Protein 4ZI1 (pdb70)

Solvent-accessible surface area: 11686 Å² total; per-residue (Å²): 152,57,60,32,94,95,5,1,91,41,2,66,154,3,47,50,88,123,16,136,18,64,100,50,131,64,117,27,78,47,53,32,1,8,94,10,27,15,115,5,14,39,97,29,0,61,52,9,3,50,7,0,56,117,4,44,26,0,69,112,7,46,74,104,16,9,4,88,10,0,3,24,0,2,24,15,10,24,14,0,8,6,1,60,52,0,15,105,78,81,39,72,0,18,22,1,66,89,1,46,2,74,78,80,35,0,137,48,2,107,40,12,40,112,10,4,52,49,6,22,43,2,2,38,93,1,56,135,41,148,9,104,66,68,6,10,4,0,0,8,0,14,9,0,2,108,59,105,81,17,72,150,90,37,62,117,18,41,95,24,2,42,64,0,0,65,73,10,5,46,111,65,64,71,62,93,111,94,40,68,98,42,42,43,56,0,60,128,11,27,72,78,0,111,92,1,3,65,71,8,45,100,20,16,78,56,5,61,97,118,132,35,2,61,8,141,120,8,6,51,45,0,9,75,9,144,46,67,208,94,71,0,77,92,49,9,72,129

CATH classification: 1.10.565.10

Structure (mmCIF, N/CA/C/O backbone):
data_4ZI1
#
_entry.id   4ZI1
#
_cell.length_a   85.258
_cell.length_b   85.258
_cell.length_c   112.140
_cell.angle_alpha   90.00
_cell.angle_beta   90.00
_cell.angle_gamma   90.00
#
_symmetry.space_group_name_H-M   'I 41'
#
loop_
_entity.id
_entity.type
_entity.pdbx_description
1 polymer 'Estrogen receptor beta'
2 polymer 'Nuclear receptor coactivator 5'
3 non-polymer 2-(4-hydroxyphenyl)-7-methyl-3-phenyl-1H-inden-5-ol
4 water water
#
loop_
_atom_site.group_PDB
_atom_site.id
_atom_site.type_symbol
_atom_site.label_atom_id
_atom_site.label_alt_id
_atom_site.label_comp_id
_atom_site.label_asym_id
_atom_site.label_entity_id
_atom_site.label_seq_id
_atom_site.pdbx_PDB_ins_code
_atom_site.Cartn_x
_atom_site.Cartn_y
_atom_site.Cartn_z
_atom_site.occupancy
_atom_site.B_iso_or_equiv
_atom_site.auth_seq_id
_atom_site.auth_comp_id
_atom_site.auth_asym_id
_atom_site.auth_atom_id
_atom_site.pdbx_PDB_model_num
ATOM 1 N N . ALA A 1 2 ? 22.172 32.448 15.889 1.00 63.55 262 ALA A N 1
ATOM 2 C CA . ALA A 1 2 ? 22.533 32.788 17.261 1.00 63.02 262 ALA A CA 1
ATOM 3 C C . ALA A 1 2 ? 23.346 31.695 17.886 1.00 62.21 262 ALA A C 1
ATOM 4 O O . ALA A 1 2 ? 22.879 30.963 18.730 1.00 63.02 262 ALA A O 1
ATOM 6 N N . LEU A 1 3 ? 24.575 31.575 17.452 1.00 60.34 263 LEU A N 1
ATOM 7 C CA . LEU A 1 3 ? 25.432 30.558 17.988 1.00 58.18 263 LEU A CA 1
ATOM 8 C C . LEU A 1 3 ? 26.744 31.148 18.426 1.00 55.62 263 LEU A C 1
ATOM 9 O O . LEU A 1 3 ? 27.264 32.056 17.819 1.00 56.18 263 LEU A O 1
ATOM 14 N N . SER A 1 4 ? 27.278 30.617 19.498 1.00 51.39 264 SER A N 1
ATOM 15 C CA . SER A 1 4 ? 28.541 31.072 19.986 1.00 48.43 264 SER A CA 1
ATOM 16 C C . SER A 1 4 ? 29.680 30.832 19.005 1.00 45.46 264 SER A C 1
ATOM 17 O O . SER A 1 4 ? 29.603 29.989 18.148 1.00 42.71 264 SER A O 1
ATOM 20 N N . PRO A 1 5 ? 30.771 31.554 19.166 1.00 44.32 265 PRO A N 1
ATOM 21 C CA . PRO A 1 5 ? 31.920 31.335 18.306 1.00 42.88 265 PRO A CA 1
ATOM 22 C C . PRO A 1 5 ? 32.485 29.942 18.467 1.00 40.87 265 PRO A C 1
ATOM 23 O O . PRO A 1 5 ? 32.865 29.400 17.492 1.00 39.11 265 PRO A O 1
ATOM 27 N N . GLU A 1 6 ? 32.526 29.389 19.668 1.00 40.98 266 GLU A N 1
ATOM 28 C CA . GLU A 1 6 ? 33.077 28.049 19.837 1.00 41.24 266 GLU A CA 1
ATOM 29 C C . GLU A 1 6 ? 32.286 27.062 19.038 1.00 39.74 266 GLU A C 1
ATOM 30 O O . GLU A 1 6 ? 32.814 26.190 18.433 1.00 40.57 266 GLU A O 1
ATOM 36 N N . GLN A 1 7 ? 30.992 27.239 19.040 1.00 38.30 267 GLN A N 1
ATOM 37 C CA . GLN A 1 7 ? 30.122 26.383 18.299 1.00 38.08 267 GLN A CA 1
ATOM 38 C C . GLN A 1 7 ? 30.270 26.539 16.780 1.00 36.79 267 GLN A C 1
ATOM 39 O O . GLN A 1 7 ? 30.275 25.585 16.070 1.00 36.35 267 GLN A O 1
ATOM 45 N N . LEU A 1 8 ? 30.422 27.753 16.307 1.00 36.60 268 LEU A N 1
ATOM 46 C CA . LEU A 1 8 ? 30.619 27.981 14.895 1.00 34.76 268 LEU A CA 1
ATOM 47 C C . LEU A 1 8 ? 31.909 27.360 14.383 1.00 33.81 268 LEU A C 1
ATOM 48 O O . LEU A 1 8 ? 31.945 26.892 13.311 1.00 34.03 268 LEU A O 1
ATOM 53 N N . VAL A 1 9 ? 32.960 27.372 15.176 1.00 34.47 269 VAL A N 1
ATOM 54 C CA . VAL A 1 9 ? 34.241 26.801 14.782 1.00 34.34 269 VAL A CA 1
ATOM 55 C C . VAL A 1 9 ? 34.097 25.307 14.523 1.00 33.49 269 VAL A C 1
ATOM 56 O O . VAL A 1 9 ? 34.569 24.804 13.565 1.00 33.60 269 VAL A O 1
ATOM 60 N N . LEU A 1 10 ? 33.426 24.631 15.422 1.00 33.22 270 LEU A N 1
ATOM 61 C CA . LEU A 1 10 ? 33.175 23.208 15.304 1.00 33.28 270 LEU A CA 1
ATOM 62 C C . LEU A 1 10 ? 32.344 22.899 14.072 1.00 32.88 270 LEU A C 1
ATOM 63 O O . LEU A 1 10 ? 32.602 21.959 13.397 1.00 33.84 270 LEU A O 1
ATOM 68 N N . THR A 1 11 ? 31.356 23.731 13.805 1.00 32.59 271 THR A N 1
ATOM 69 C CA . THR A 1 11 ? 30.518 23.607 12.639 1.00 33.22 271 THR A CA 1
ATOM 70 C C . THR A 1 11 ? 31.366 23.740 11.379 1.00 33.38 271 THR A C 1
ATOM 71 O O . THR A 1 11 ? 31.193 23.026 10.458 1.00 33.99 271 THR A O 1
ATOM 75 N N . LEU A 1 12 ? 32.306 24.666 11.384 1.00 32.68 272 LEU A N 1
ATOM 76 C CA . LEU A 1 12 ? 33.182 24.866 10.266 1.00 33.52 272 LEU A CA 1
ATOM 77 C C . LEU A 1 12 ? 34.066 23.649 10.086 1.00 34.64 272 LEU A C 1
ATOM 78 O O . LEU A 1 12 ? 34.278 23.192 9.010 1.00 34.43 272 LEU A O 1
ATOM 83 N N . LEU A 1 13 ? 34.553 23.122 11.184 1.00 35.56 273 LEU A N 1
ATOM 84 C CA . LEU A 1 13 ? 35.388 21.953 11.146 1.00 36.57 273 LEU A CA 1
ATOM 85 C C . LEU A 1 13 ? 34.624 20.809 10.486 1.00 35.83 273 LEU A C 1
ATOM 86 O O . LEU A 1 13 ? 35.113 20.167 9.615 1.00 34.77 273 LEU A O 1
ATOM 91 N N . GLU A 1 14 ? 33.400 20.604 10.904 1.00 36.41 274 GLU A N 1
ATOM 92 C CA . GLU A 1 14 ? 32.579 19.56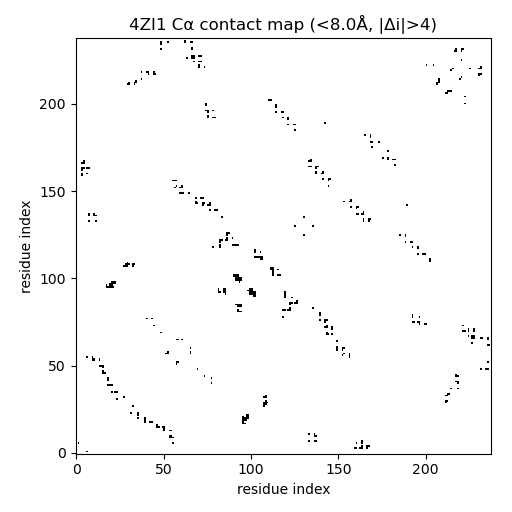4 10.326 1.00 37.11 274 GLU A CA 1
ATOM 93 C C . GLU A 1 14 ? 32.253 19.801 8.854 1.00 37.65 274 GLU A C 1
ATOM 94 O O . GLU A 1 14 ? 32.033 18.888 8.145 1.00 38.46 274 GLU A O 1
ATOM 100 N N . ALA A 1 15 ? 32.235 21.048 8.424 1.00 38.49 275 ALA A N 1
ATOM 101 C CA . ALA A 1 15 ? 31.953 21.401 7.043 1.00 38.83 275 ALA A CA 1
ATOM 102 C C . ALA A 1 15 ? 33.125 21.238 6.064 1.00 39.87 275 ALA A C 1
ATOM 103 O O . ALA A 1 15 ? 32.949 21.316 4.880 1.00 39.75 275 ALA A O 1
ATOM 105 N N . GLU A 1 16 ? 34.314 21.033 6.585 1.00 39.89 276 GLU A N 1
ATOM 106 C CA . GLU A 1 16 ? 35.488 20.873 5.775 1.00 41.95 276 GLU A CA 1
ATOM 107 C C . GLU A 1 16 ? 35.290 19.824 4.709 1.00 42.69 276 GLU A C 1
ATOM 108 O O . GLU A 1 16 ? 34.862 18.743 4.981 1.00 43.00 276 GLU A O 1
ATOM 114 N N . PRO A 1 17 ? 35.602 20.161 3.487 1.00 42.81 277 PRO A N 1
ATOM 115 C CA . PRO A 1 17 ? 35.467 19.228 2.393 1.00 44.24 277 PRO A CA 1
ATOM 116 C C . PRO A 1 17 ? 36.447 18.084 2.507 1.00 44.64 277 PRO A C 1
ATOM 117 O O . PRO A 1 17 ? 37.493 18.244 3.060 1.00 44.50 277 PRO A O 1
ATOM 121 N N . PRO A 1 18 ? 36.109 16.936 1.972 1.00 46.54 278 PRO A N 1
ATOM 122 C CA . PRO A 1 18 ? 37.033 15.820 2.016 1.00 47.49 278 PRO A CA 1
ATOM 123 C C . PRO A 1 18 ? 38.125 16.042 1.011 1.00 49.34 278 PRO A C 1
ATOM 124 O O . PRO A 1 18 ? 38.007 16.820 0.113 1.00 48.34 278 PRO A O 1
ATOM 128 N N . HIS A 1 19 ? 39.201 15.328 1.187 1.00 50.66 279 HIS A N 1
ATOM 129 C CA . HIS A 1 19 ? 40.314 15.413 0.300 1.00 53.32 279 HIS A CA 1
ATOM 130 C C . HIS A 1 19 ? 40.062 14.914 -1.102 1.00 53.15 279 HIS A C 1
ATOM 131 O O . HIS A 1 19 ? 39.529 13.854 -1.284 1.00 52.88 279 HIS A O 1
ATOM 138 N N . VAL A 1 20 ? 40.474 15.672 -2.101 1.00 52.93 280 VAL A N 1
ATOM 139 C CA . VAL A 1 20 ? 40.324 15.233 -3.470 1.00 53.34 280 VAL A CA 1
ATOM 140 C C . VAL A 1 20 ? 41.602 14.507 -3.866 1.00 54.34 280 VAL A C 1
ATOM 141 O O . VAL A 1 20 ? 42.671 15.054 -3.780 1.00 54.67 280 VAL A O 1
ATOM 145 N N . LEU A 1 21 ? 41.477 13.263 -4.288 1.00 54.87 281 LEU A N 1
ATOM 146 C CA . LEU A 1 21 ? 42.631 12.473 -4.685 1.00 56.62 281 LEU A CA 1
ATOM 147 C C . LEU A 1 21 ? 42.835 12.369 -6.190 1.00 56.85 281 LEU A C 1
ATOM 148 O O . LEU A 1 21 ? 42.046 11.800 -6.895 1.00 57.17 281 LEU A O 1
ATOM 153 N N . ILE A 1 22 ? 43.920 12.934 -6.660 1.00 57.18 282 ILE A N 1
ATOM 154 C CA . ILE A 1 22 ? 44.249 12.885 -8.052 1.00 58.29 282 ILE A CA 1
ATOM 155 C C . ILE A 1 22 ? 45.726 12.564 -8.059 1.00 58.00 282 ILE A C 1
ATOM 156 O O . ILE A 1 22 ? 46.400 12.803 -7.087 1.00 57.69 282 ILE A O 1
ATOM 161 N N . SER A 1 23 ? 46.228 12.021 -9.144 1.00 58.26 283 SER A N 1
ATOM 162 C CA . SER A 1 23 ? 47.632 11.700 -9.203 1.00 58.87 283 SER A CA 1
ATOM 163 C C . SER A 1 23 ? 48.307 12.229 -10.446 1.00 59.26 283 SER A C 1
ATOM 164 O O . SER A 1 23 ? 47.665 12.552 -11.415 1.00 59.02 283 SER A O 1
ATOM 167 N N . ARG A 1 24 ? 49.623 12.309 -10.401 1.00 60.37 284 ARG A N 1
ATOM 168 C CA . ARG A 1 24 ? 50.370 12.767 -11.539 1.00 61.94 284 ARG A CA 1
ATOM 169 C C . ARG A 1 24 ? 50.091 11.810 -12.674 1.00 63.17 284 ARG A C 1
ATOM 170 O O . ARG A 1 24 ? 49.863 10.636 -12.433 1.00 63.45 284 ARG A O 1
ATOM 178 N N . PRO A 1 25 ? 50.125 12.272 -13.911 1.00 64.37 285 PRO A N 1
ATOM 179 C CA . PRO A 1 25 ? 49.905 11.339 -14.996 1.00 65.38 285 PRO A CA 1
ATOM 180 C C . PRO A 1 25 ? 51.156 10.485 -15.163 1.00 66.77 285 PRO A C 1
ATOM 181 O O . PRO A 1 25 ? 52.244 10.877 -14.774 1.00 66.69 285 PRO A O 1
ATOM 185 N N . SER A 1 26 ? 50.973 9.296 -15.713 1.00 68.54 286 SER A N 1
ATOM 186 C CA . SER A 1 26 ? 52.064 8.360 -15.914 1.00 69.92 286 SER A CA 1
ATOM 187 C C . SER A 1 26 ? 53.177 9.053 -16.653 1.00 70.51 286 SER A C 1
ATOM 188 O O . SER A 1 26 ? 54.310 9.119 -16.189 1.00 71.43 286 SER A O 1
ATOM 191 N N . ALA A 1 27 ? 52.836 9.584 -17.815 1.00 70.46 287 ALA A N 1
ATOM 192 C CA . ALA A 1 27 ? 53.806 10.280 -18.604 1.00 69.96 287 ALA A CA 1
ATOM 193 C C . ALA A 1 27 ? 54.192 11.572 -17.914 1.00 69.38 287 ALA A C 1
ATOM 194 O O . ALA A 1 27 ? 53.419 12.127 -17.143 1.00 69.31 287 ALA A O 1
ATOM 196 N N . PRO A 1 28 ? 55.398 12.034 -18.167 1.00 68.74 288 PRO A N 1
ATOM 197 C CA . PRO A 1 28 ? 55.859 13.279 -17.561 1.00 67.75 288 PRO A CA 1
ATOM 198 C C . PRO A 1 28 ? 54.910 14.403 -17.958 1.00 66.34 288 PRO A C 1
ATOM 199 O O . PRO A 1 28 ? 54.128 14.216 -18.882 1.00 67.62 288 PRO A O 1
ATOM 203 N N . PHE A 1 29 ? 54.980 15.532 -17.264 1.00 63.89 289 PHE A N 1
ATOM 204 C CA . PHE A 1 29 ? 54.099 16.660 -17.520 1.00 61.37 289 PHE A CA 1
ATOM 205 C C . PHE A 1 29 ? 54.500 17.517 -18.687 1.00 60.03 289 PHE A C 1
ATOM 206 O O . PHE A 1 29 ? 55.663 17.718 -18.959 1.00 60.63 289 PHE A O 1
ATOM 214 N N . THR A 1 30 ? 53.496 18.052 -19.348 1.00 57.69 290 THR A N 1
ATOM 215 C CA . THR A 1 30 ? 53.673 19.002 -20.412 1.00 55.09 290 THR A CA 1
ATOM 216 C C . THR A 1 30 ? 52.749 20.126 -19.996 1.00 53.64 290 THR A C 1
ATOM 217 O O . THR A 1 30 ? 51.999 19.979 -19.082 1.00 52.21 290 THR A O 1
ATOM 221 N N . GLU A 1 31 ? 52.816 21.243 -20.690 1.00 52.18 291 GLU A N 1
ATOM 222 C CA . GLU A 1 31 ? 51.956 22.367 -20.422 1.00 50.82 291 GLU A CA 1
ATOM 223 C C . GLU A 1 31 ? 50.533 21.893 -20.390 1.00 49.48 291 GLU A C 1
ATOM 224 O O . GLU A 1 31 ? 49.823 22.156 -19.471 1.00 48.56 291 GLU A O 1
ATOM 230 N N . ALA A 1 32 ? 50.143 21.182 -21.426 1.00 48.16 292 ALA A N 1
ATOM 231 C CA . ALA A 1 32 ? 48.796 20.679 -21.562 1.00 47.24 292 ALA A CA 1
ATOM 232 C C . ALA A 1 32 ? 48.321 19.669 -20.562 1.00 46.63 292 ALA A C 1
ATOM 233 O O . ALA A 1 32 ? 47.169 19.669 -20.236 1.00 46.82 292 ALA A O 1
ATOM 235 N N . SER A 1 33 ? 49.184 18.790 -20.103 1.00 45.47 293 SER A N 1
ATOM 236 C CA . SER A 1 33 ? 48.755 17.781 -19.172 1.00 44.45 293 SER A CA 1
ATOM 237 C C . SER A 1 33 ? 48.746 18.263 -17.734 1.00 44.60 293 SER A C 1
ATOM 238 O O . SER A 1 33 ? 48.011 17.767 -16.931 1.00 43.75 293 SER A O 1
ATOM 241 N N . MET A 1 34 ? 49.586 19.229 -17.431 1.00 44.13 294 MET A N 1
ATOM 242 C CA . MET A 1 34 ? 49.619 19.772 -16.103 1.00 44.58 294 MET A CA 1
ATOM 243 C C . MET A 1 34 ? 48.359 20.588 -15.922 1.00 44.14 294 MET A C 1
ATOM 244 O O . MET A 1 34 ? 47.714 20.490 -14.933 1.00 44.26 294 MET A O 1
ATOM 249 N N . MET A 1 35 ? 48.039 21.394 -16.913 1.00 43.88 295 MET A N 1
ATOM 250 C CA . MET A 1 35 ? 46.866 22.204 -16.875 1.00 43.23 295 MET A CA 1
ATOM 251 C C . MET A 1 35 ? 45.670 21.312 -16.803 1.00 43.76 295 MET A C 1
ATOM 252 O O . MET A 1 35 ? 44.759 21.605 -16.109 1.00 42.98 295 MET A O 1
ATOM 257 N N . MET A 1 36 ? 45.686 20.212 -17.519 1.00 44.54 296 MET A N 1
ATOM 258 C CA . MET A 1 36 ? 44.565 19.307 -17.487 1.00 45.21 296 MET A CA 1
ATOM 259 C C . MET A 1 36 ? 44.330 18.773 -16.100 1.00 45.44 296 MET A C 1
ATOM 260 O O . MET A 1 36 ? 43.218 18.748 -15.645 1.00 44.85 296 MET A O 1
ATOM 265 N N . SER A 1 37 ? 45.394 18.345 -15.448 1.00 44.66 297 SER A N 1
ATOM 266 C CA . SER A 1 37 ? 45.320 17.820 -14.110 1.00 45.51 297 SER A CA 1
ATOM 267 C C . SER A 1 37 ? 44.731 18.849 -13.163 1.00 44.60 297 SER A C 1
ATOM 268 O O . SER A 1 37 ? 43.923 18.532 -12.353 1.00 45.22 297 SER A O 1
ATOM 271 N N . LEU A 1 38 ? 45.173 20.080 -13.294 1.00 43.54 298 LEU A N 1
ATOM 272 C CA . LEU A 1 38 ? 44.691 21.167 -12.473 1.00 42.94 298 LEU A CA 1
ATOM 273 C C . LEU A 1 38 ? 43.200 21.379 -12.678 1.00 43.06 298 LEU A C 1
ATOM 274 O O . LEU A 1 38 ? 42.506 21.556 -11.733 1.00 42.08 298 LEU A O 1
ATOM 279 N N . THR A 1 39 ? 42.717 21.355 -13.907 1.00 42.92 299 THR A N 1
ATOM 280 C CA . THR A 1 39 ? 41.307 21.565 -14.143 1.00 43.74 299 THR A CA 1
ATOM 281 C C . THR A 1 39 ? 40.453 20.428 -13.662 1.00 43.75 299 THR A C 1
ATOM 282 O O . THR A 1 39 ? 39.343 20.620 -13.279 1.00 43.15 299 THR A O 1
ATOM 286 N N . LYS A 1 40 ? 40.999 19.242 -13.668 1.00 43.85 300 LYS A N 1
ATOM 287 C CA . LYS A 1 40 ? 40.265 18.098 -13.218 1.00 44.61 300 LYS A CA 1
ATOM 288 C C . LYS A 1 40 ? 40.184 18.120 -11.712 1.00 43.18 300 LYS A C 1
ATOM 289 O O . LYS A 1 40 ? 39.186 17.812 -11.145 1.00 42.82 300 LYS A O 1
ATOM 295 N N . LEU A 1 41 ? 41.273 18.488 -11.077 1.00 42.69 301 LEU A N 1
ATOM 296 C CA . LEU A 1 41 ? 41.322 18.602 -9.647 1.00 41.00 301 LEU A CA 1
ATOM 297 C C . LEU A 1 41 ? 40.343 19.689 -9.233 1.00 40.61 301 LEU A C 1
ATOM 298 O O . LEU A 1 41 ? 39.573 19.491 -8.369 1.00 40.79 301 LEU A O 1
ATOM 303 N N . ALA A 1 42 ? 40.402 20.835 -9.872 1.00 39.85 302 ALA A N 1
ATOM 304 C CA . ALA A 1 42 ? 39.551 21.958 -9.539 1.00 40.91 302 ALA A CA 1
ATOM 305 C C . ALA A 1 42 ? 38.069 21.719 -9.690 1.00 41.26 302 ALA A C 1
ATOM 306 O O . ALA A 1 42 ? 37.318 22.109 -8.847 1.00 41.47 302 ALA A O 1
ATOM 308 N N . ASP A 1 43 ? 37.665 21.070 -10.759 1.00 41.17 303 ASP A N 1
ATOM 309 C CA . ASP A 1 43 ? 36.269 20.797 -10.943 1.00 42.18 303 ASP A CA 1
ATOM 310 C C . ASP A 1 43 ? 35.735 19.976 -9.791 1.00 40.97 303 ASP A C 1
ATOM 311 O O . ASP A 1 43 ? 34.682 20.249 -9.324 1.00 42.13 303 ASP A O 1
ATOM 316 N N . LYS A 1 44 ? 36.479 19.001 -9.316 1.00 39.64 304 LYS A N 1
ATOM 317 C CA . LYS A 1 44 ? 36.038 18.226 -8.178 1.00 39.78 304 LYS A CA 1
ATOM 318 C C . LYS A 1 44 ? 35.992 19.082 -6.904 1.00 37.66 304 LYS A C 1
ATOM 319 O O . LYS A 1 44 ? 35.085 18.988 -6.134 1.00 36.64 304 LYS A O 1
ATOM 325 N N . GLU A 1 45 ? 37.001 19.908 -6.708 1.00 36.59 305 GLU A N 1
ATOM 326 C CA . GLU A 1 45 ? 37.073 20.777 -5.564 1.00 35.04 305 GLU A CA 1
ATOM 327 C C . GLU A 1 45 ? 35.956 21.822 -5.572 1.00 35.20 305 GLU A C 1
ATOM 328 O O . GLU A 1 45 ? 35.467 22.173 -4.558 1.00 35.53 305 GLU A O 1
ATOM 334 N N . LEU A 1 46 ? 35.578 22.306 -6.738 1.00 34.53 306 LEU A N 1
ATOM 335 C CA . LEU A 1 46 ? 34.525 23.271 -6.841 1.00 34.09 306 LEU A CA 1
ATOM 336 C C . LEU A 1 46 ? 33.208 22.655 -6.377 1.00 34.06 306 LEU A C 1
ATOM 337 O O . LEU A 1 46 ? 32.449 23.295 -5.733 1.00 34.90 306 LEU A O 1
ATOM 342 N N . VAL A 1 47 ? 32.967 21.400 -6.700 1.00 34.57 307 VAL A N 1
ATOM 343 C CA . VAL A 1 47 ? 31.760 20.723 -6.282 1.00 35.20 307 VAL A CA 1
ATOM 344 C C . VAL A 1 47 ? 31.730 20.662 -4.762 1.00 34.92 307 VAL A C 1
ATOM 345 O O . VAL A 1 47 ? 30.753 20.922 -4.158 1.00 35.30 307 VAL A O 1
ATOM 349 N N . HIS A 1 48 ? 32.850 20.325 -4.167 1.00 36.96 308 HIS A N 1
ATOM 350 C CA . HIS A 1 48 ? 32.982 20.250 -2.740 1.00 36.15 308 HIS A CA 1
ATOM 351 C C . HIS A 1 48 ? 32.834 21.608 -2.093 1.00 35.68 308 HIS A C 1
ATOM 352 O O . HIS A 1 48 ? 32.337 21.694 -1.026 1.00 34.88 308 HIS A O 1
ATOM 359 N N . MET A 1 49 ? 33.293 22.651 -2.764 1.00 34.60 309 MET A N 1
ATOM 360 C CA . MET A 1 49 ? 33.236 24.006 -2.243 1.00 34.16 309 MET A CA 1
ATOM 361 C C . MET A 1 49 ? 31.812 24.467 -2.071 1.00 33.50 309 MET A C 1
ATOM 362 O O . MET A 1 49 ? 31.480 25.074 -1.111 1.00 32.95 309 MET A O 1
ATOM 367 N N . ILE A 1 50 ? 30.981 24.137 -3.025 1.00 33.50 310 ILE A N 1
ATOM 368 C CA . ILE A 1 50 ? 29.593 24.475 -2.972 1.00 34.43 310 ILE A CA 1
ATOM 369 C C . ILE A 1 50 ? 28.916 23.793 -1.794 1.00 34.63 310 ILE A C 1
ATOM 370 O O . ILE A 1 50 ? 28.162 24.398 -1.112 1.00 33.79 310 ILE A O 1
ATOM 375 N N . SER A 1 51 ? 29.224 22.534 -1.560 1.00 35.98 311 SER A N 1
ATOM 376 C CA . SER A 1 51 ? 28.675 21.812 -0.426 1.00 36.46 311 SER A CA 1
ATOM 377 C C . SER A 1 51 ? 29.119 22.414 0.909 1.00 36.21 311 SER A C 1
ATOM 378 O O . SER A 1 51 ? 28.362 22.506 1.810 1.00 37.63 311 SER A O 1
ATOM 381 N N . TRP A 1 52 ? 30.375 22.803 0.993 1.00 35.47 312 TRP A N 1
ATOM 382 C CA . TRP A 1 52 ? 30.961 23.414 2.161 1.00 33.97 312 TRP A CA 1
ATOM 383 C C . TRP A 1 52 ? 30.234 24.695 2.472 1.00 33.45 312 TRP A C 1
ATOM 384 O O . TRP A 1 52 ? 29.768 24.891 3.539 1.00 33.86 312 TRP A O 1
ATOM 395 N N . ALA A 1 53 ? 30.159 25.551 1.490 1.00 32.51 313 ALA A N 1
ATOM 396 C CA . ALA A 1 53 ? 29.498 26.814 1.615 1.00 33.08 313 ALA A CA 1
ATOM 397 C C . ALA A 1 53 ? 28.093 26.681 2.202 1.00 34.17 313 ALA A C 1
ATOM 398 O O . ALA A 1 53 ? 27.744 27.393 3.073 1.00 34.79 313 ALA A O 1
ATOM 400 N N . LYS A 1 54 ? 27.326 25.738 1.705 1.00 33.61 314 LYS A N 1
ATOM 401 C CA . LYS A 1 54 ? 25.992 25.491 2.171 1.00 34.57 314 LYS A CA 1
ATOM 402 C C . LYS A 1 54 ? 25.913 25.001 3.613 1.00 35.06 314 LYS A C 1
ATOM 403 O O . LYS A 1 54 ? 24.891 25.031 4.181 1.00 36.84 314 LYS A O 1
ATOM 409 N N . LYS A 1 55 ? 27.012 24.554 4.180 1.00 35.88 315 LYS A N 1
ATOM 410 C CA . LYS A 1 55 ? 27.067 24.098 5.555 1.00 36.35 315 LYS A CA 1
ATOM 411 C C . LYS A 1 55 ? 27.441 25.224 6.507 1.00 37.96 315 LYS A C 1
ATOM 412 O O . LYS A 1 55 ? 27.470 25.040 7.681 1.00 39.25 315 LYS A O 1
ATOM 418 N N . ILE A 1 56 ? 27.733 26.384 5.968 1.00 37.15 316 ILE A N 1
ATOM 419 C CA . ILE A 1 56 ? 28.058 27.518 6.782 1.00 38.38 316 ILE A CA 1
ATOM 420 C C . ILE A 1 56 ? 26.753 28.095 7.292 1.00 38.36 316 ILE A C 1
ATOM 421 O O . ILE A 1 56 ? 25.950 28.543 6.534 1.00 38.23 316 ILE A O 1
ATOM 426 N N . PRO A 1 57 ? 26.528 28.045 8.595 1.00 38.85 317 PRO A N 1
ATOM 427 C CA . PRO A 1 57 ? 25.276 28.526 9.175 1.00 38.73 317 PRO A CA 1
ATOM 428 C C . PRO A 1 57 ? 24.829 29.870 8.650 1.00 38.14 317 PRO A C 1
ATOM 429 O O . PRO A 1 57 ? 25.538 30.819 8.726 1.00 36.65 317 PRO A O 1
ATOM 433 N N . GLY A 1 58 ? 23.641 29.903 8.087 1.00 38.11 318 GLY A N 1
ATOM 434 C CA . GLY A 1 58 ? 23.089 31.100 7.512 1.00 37.58 318 GLY A CA 1
ATOM 435 C C . GLY A 1 58 ? 23.282 31.351 6.027 1.00 37.86 318 GLY A C 1
ATOM 436 O O . GLY A 1 58 ? 22.567 32.134 5.464 1.00 36.73 318 GLY A O 1
ATOM 437 N N . PHE A 1 59 ? 24.246 30.697 5.407 1.00 36.61 319 PHE A N 1
ATOM 438 C CA . PHE A 1 59 ? 24.531 30.889 4.007 1.00 36.34 319 PHE A CA 1
ATOM 439 C C . PHE A 1 59 ? 23.356 30.602 3.113 1.00 38.03 319 PHE A C 1
ATOM 440 O O . PHE A 1 59 ? 23.073 31.361 2.232 1.00 38.17 319 PHE A O 1
ATOM 448 N N . VAL A 1 60 ? 22.686 29.500 3.347 1.00 38.56 320 VAL A N 1
ATOM 449 C CA . VAL A 1 60 ? 21.574 29.145 2.516 1.00 37.92 320 VAL A CA 1
ATOM 450 C C . VAL A 1 60 ? 20.379 30.072 2.683 1.00 38.53 320 VAL A C 1
ATOM 451 O O . VAL A 1 60 ? 19.506 30.032 1.890 1.00 37.94 320 VAL A O 1
ATOM 455 N N . GLU A 1 61 ? 20.378 30.911 3.698 1.00 37.27 321 GLU A N 1
ATOM 456 C CA . GLU A 1 61 ? 19.301 31.857 3.915 1.00 38.58 321 GLU A CA 1
ATOM 457 C C . GLU A 1 61 ? 19.491 33.145 3.139 1.00 37.65 321 GLU A C 1
ATOM 458 O O . GLU A 1 61 ? 18.623 33.960 3.095 1.00 36.69 321 GLU A O 1
ATOM 464 N N . LEU A 1 62 ? 20.644 33.319 2.529 1.00 36.35 322 LEU A N 1
ATOM 465 C CA . LEU A 1 62 ? 20.896 34.486 1.722 1.00 35.65 322 LEU A CA 1
ATOM 466 C C . LEU A 1 62 ? 20.142 34.285 0.441 1.00 34.88 322 LEU A C 1
ATOM 467 O O . LEU A 1 62 ? 19.697 33.222 0.166 1.00 32.55 322 LEU A O 1
ATOM 472 N N . SER A 1 63 ? 20.018 35.332 -0.335 1.00 34.98 323 SER A N 1
ATOM 473 C CA . SER A 1 63 ? 19.352 35.217 -1.593 1.00 35.31 323 SER A CA 1
ATOM 474 C C . SER A 1 63 ? 20.178 34.296 -2.470 1.00 34.86 323 SER A C 1
ATOM 475 O O . SER A 1 63 ? 21.358 34.243 -2.343 1.00 34.03 323 SER A O 1
ATOM 478 N N . LEU A 1 64 ? 19.526 33.559 -3.347 1.00 33.52 324 LEU A N 1
ATOM 479 C CA . LEU A 1 64 ? 20.232 32.670 -4.235 1.00 33.04 324 LEU A CA 1
ATOM 480 C C . LEU A 1 64 ? 21.196 33.463 -5.098 1.00 32.50 324 LEU A C 1
ATOM 481 O O . LEU A 1 64 ? 22.243 33.014 -5.400 1.00 31.81 324 LEU A O 1
ATOM 486 N N . PHE A 1 65 ? 20.799 34.663 -5.451 1.00 32.05 325 PHE A N 1
ATOM 487 C CA . PHE A 1 65 ? 21.600 35.562 -6.231 1.00 34.32 325 PHE A CA 1
ATOM 488 C C . PHE A 1 65 ? 22.917 35.895 -5.484 1.00 33.58 325 PHE A C 1
ATOM 489 O O . PHE A 1 65 ? 23.953 35.903 -6.073 1.00 33.78 325 PHE A O 1
ATOM 497 N N . ASP A 1 66 ? 22.837 36.139 -4.189 1.00 32.51 326 ASP A N 1
ATOM 498 C CA . ASP A 1 66 ? 24.000 36.442 -3.374 1.00 34.79 326 ASP A CA 1
ATOM 499 C C . ASP A 1 66 ? 24.886 35.211 -3.229 1.00 33.83 326 ASP A C 1
ATOM 500 O O . ASP A 1 66 ? 26.049 35.316 -3.354 1.00 34.70 326 ASP A O 1
ATOM 505 N N . GLN A 1 67 ? 24.292 34.060 -2.991 1.00 33.61 327 GLN A N 1
ATOM 506 C CA . GLN A 1 67 ? 25.019 32.815 -2.878 1.00 33.78 327 GLN A CA 1
ATOM 507 C C . GLN A 1 67 ? 25.889 32.531 -4.120 1.00 34.23 327 GLN A C 1
ATOM 508 O O . GLN A 1 67 ? 27.018 32.151 -4.003 1.00 33.42 327 GLN A O 1
ATOM 514 N N . VAL A 1 68 ? 25.323 32.735 -5.297 1.00 33.71 328 VAL A N 1
ATOM 515 C CA . VAL A 1 68 ? 26.001 32.557 -6.560 1.00 32.74 328 VAL A CA 1
ATOM 516 C C . VAL A 1 68 ? 27.128 33.567 -6.748 1.00 32.84 328 VAL A C 1
ATOM 517 O O . VAL A 1 68 ? 28.195 33.202 -7.109 1.00 32.42 328 VAL A O 1
ATOM 521 N N . ARG A 1 69 ? 26.855 34.827 -6.494 1.00 32.67 329 ARG A N 1
ATOM 522 C CA . ARG A 1 69 ? 27.829 35.879 -6.655 1.00 33.49 329 ARG A CA 1
ATOM 523 C C . ARG A 1 69 ? 29.011 35.715 -5.726 1.00 33.60 329 ARG A C 1
ATOM 524 O O . ARG A 1 69 ? 30.108 35.946 -6.107 1.00 34.04 329 ARG A O 1
ATOM 532 N N . LEU A 1 70 ? 28.756 35.319 -4.503 1.00 33.39 330 LEU A N 1
ATOM 533 C CA . LEU A 1 70 ? 29.823 35.140 -3.552 1.00 34.23 330 LEU A CA 1
ATOM 534 C C . LEU A 1 70 ? 30.771 34.040 -3.994 1.00 34.14 330 LEU A C 1
ATOM 535 O O . LEU A 1 70 ? 31.933 34.245 -3.986 1.00 34.98 330 LEU A O 1
ATOM 540 N N . LEU A 1 71 ? 30.242 32.900 -4.389 1.00 33.43 331 LEU A N 1
ATOM 541 C CA . LEU A 1 71 ? 31.059 31.780 -4.837 1.00 32.65 331 LEU A CA 1
ATOM 542 C C . LEU A 1 71 ? 31.777 32.068 -6.152 1.00 33.68 331 LEU A C 1
ATOM 543 O O . LEU A 1 71 ? 32.895 31.697 -6.327 1.00 33.07 331 LEU A O 1
ATOM 548 N N . GLU A 1 72 ? 31.125 32.777 -7.048 1.00 32.73 332 GLU A N 1
ATOM 549 C CA . GLU A 1 72 ? 31.719 33.128 -8.306 1.00 33.97 332 GLU A CA 1
ATOM 550 C C . GLU A 1 72 ? 32.866 34.111 -8.125 1.00 34.25 332 GLU A C 1
ATOM 551 O O . GLU A 1 72 ? 33.788 34.071 -8.871 1.00 34.20 332 GLU A O 1
ATOM 557 N N . SER A 1 73 ? 32.798 34.964 -7.128 1.00 34.59 333 SER A N 1
ATOM 558 C CA . SER A 1 73 ? 33.878 35.890 -6.951 1.00 36.42 333 SER A CA 1
ATOM 559 C C . SER A 1 73 ? 35.070 35.419 -6.150 1.00 35.82 333 SER A C 1
ATOM 560 O O . SER A 1 73 ? 36.125 35.883 -6.363 1.00 36.65 333 SER A O 1
ATOM 563 N N . CYS A 1 74 ? 34.876 34.496 -5.242 1.00 34.43 334 CYS A N 1
ATOM 564 C CA . CYS A 1 74 ? 35.938 34.028 -4.389 1.00 34.58 334 CYS A CA 1
ATOM 565 C C . CYS A 1 74 ? 36.516 32.657 -4.644 1.00 33.79 334 CYS A C 1
ATOM 566 O O . CYS A 1 74 ? 37.441 32.303 -3.995 1.00 33.34 334 CYS A O 1
ATOM 569 N N . TRP A 1 75 ? 35.941 31.885 -5.535 1.00 32.59 335 TRP A N 1
ATOM 570 C CA . TRP A 1 75 ? 36.376 30.520 -5.726 1.00 33.57 335 TRP A CA 1
ATOM 571 C C . TRP A 1 75 ? 37.860 30.250 -5.880 1.00 32.99 335 TRP A C 1
ATOM 572 O O . TRP A 1 75 ? 38.361 29.412 -5.238 1.00 33.69 335 TRP A O 1
ATOM 583 N N . MET A 1 76 ? 38.541 30.977 -6.735 1.00 33.81 336 MET A N 1
ATOM 584 C CA . MET A 1 76 ? 39.956 30.777 -6.927 1.00 32.12 336 MET A CA 1
ATOM 585 C C . MET A 1 76 ? 40.717 31.101 -5.664 1.00 33.44 336 MET A C 1
ATOM 586 O O . MET A 1 76 ? 41.603 30.401 -5.308 1.00 31.15 336 MET A O 1
ATOM 591 N N . GLU A 1 77 ? 40.314 32.161 -4.989 1.00 33.85 337 GLU A N 1
ATOM 592 C CA . GLU A 1 77 ? 40.928 32.549 -3.742 1.00 35.26 337 GLU A CA 1
ATOM 593 C C . GLU A 1 77 ? 40.779 31.462 -2.665 1.00 34.29 337 GLU A C 1
ATOM 594 O O . GLU A 1 77 ? 41.685 31.219 -1.926 1.00 32.27 337 GLU A O 1
ATOM 600 N N . VAL A 1 78 ? 39.629 30.818 -2.613 1.00 33.05 338 VAL A N 1
ATOM 601 C CA . VAL A 1 78 ? 39.386 29.760 -1.664 1.00 34.13 338 VAL A CA 1
ATOM 602 C C . VAL A 1 78 ? 40.212 28.513 -2.028 1.00 34.28 338 VAL A C 1
ATOM 603 O O . VAL A 1 78 ? 40.766 27.894 -1.189 1.00 34.54 338 VAL A O 1
ATOM 607 N N . LEU A 1 79 ? 40.284 28.199 -3.302 1.00 33.97 339 LEU A N 1
ATOM 608 C CA . LEU A 1 79 ? 41.068 27.086 -3.765 1.00 34.09 339 LEU A CA 1
ATOM 609 C C . LEU A 1 79 ? 42.523 27.306 -3.339 1.00 34.56 339 LEU A C 1
ATOM 610 O O . LEU A 1 79 ? 43.143 26.435 -2.823 1.00 34.22 339 LEU A O 1
ATOM 615 N N . MET A 1 80 ? 43.026 28.504 -3.551 1.00 33.82 340 MET A N 1
ATOM 616 C CA . MET A 1 80 ? 44.382 28.866 -3.198 1.00 35.35 340 MET A CA 1
ATOM 617 C C . MET A 1 80 ? 44.638 28.854 -1.708 1.00 35.33 340 MET A C 1
ATOM 618 O O . MET A 1 80 ? 45.664 28.437 -1.285 1.00 35.43 340 MET A O 1
ATOM 623 N N . MET A 1 81 ? 43.684 29.308 -0.919 1.00 35.89 341 MET A N 1
ATOM 624 C CA . MET A 1 81 ? 43.829 29.293 0.516 1.00 35.68 341 MET A CA 1
ATOM 625 C C . MET A 1 81 ? 43.992 27.846 0.987 1.00 35.99 341 MET A C 1
ATOM 626 O O . MET A 1 81 ? 44.778 27.571 1.830 1.00 36.28 341 MET A O 1
ATOM 631 N N . GLY A 1 82 ? 43.237 26.943 0.393 1.00 35.44 342 GLY A N 1
ATOM 632 C CA . GLY A 1 82 ? 43.306 25.535 0.676 1.00 34.71 342 GLY A CA 1
ATOM 633 C C . GLY A 1 82 ? 44.656 24.934 0.311 1.00 34.67 342 GLY A C 1
ATOM 634 O O . GLY A 1 82 ? 45.210 24.204 1.062 1.00 33.94 342 GLY A O 1
ATOM 635 N N . LEU A 1 83 ? 45.141 25.281 -0.860 1.00 33.90 343 LEU A N 1
ATOM 636 C CA . LEU A 1 83 ? 46.417 24.853 -1.356 1.00 35.44 343 LEU A CA 1
ATOM 637 C C . LEU A 1 83 ? 47.524 25.346 -0.426 1.00 35.65 343 LEU A C 1
ATOM 638 O O . LEU A 1 83 ? 48.441 24.654 -0.151 1.00 34.91 343 LEU A O 1
ATOM 643 N N . MET A 1 84 ? 47.388 26.553 0.077 1.00 35.29 344 MET A N 1
ATOM 644 C CA . MET A 1 84 ? 48.354 27.096 0.993 1.00 37.53 344 MET A CA 1
ATOM 645 C C . MET A 1 84 ? 48.380 26.301 2.296 1.00 37.37 344 MET A C 1
ATOM 646 O O . MET A 1 84 ? 49.418 25.992 2.778 1.00 37.91 344 MET A O 1
ATOM 651 N N . TRP A 1 85 ? 47.224 25.989 2.849 1.00 36.80 345 TRP A N 1
ATOM 652 C CA . TRP A 1 85 ? 47.138 25.222 4.063 1.00 36.84 345 TRP A CA 1
ATOM 653 C C . TRP A 1 85 ? 47.801 23.838 3.896 1.00 36.90 345 TRP A C 1
ATOM 654 O O . TRP A 1 85 ? 48.591 23.434 4.691 1.00 36.01 345 TRP A O 1
ATOM 665 N N . ARG A 1 86 ? 47.448 23.156 2.823 1.00 36.54 346 ARG A N 1
ATOM 666 C CA . ARG A 1 86 ? 47.978 21.861 2.495 1.00 36.30 346 ARG A CA 1
ATOM 667 C C . ARG A 1 86 ? 49.495 21.851 2.300 1.00 36.22 346 ARG A C 1
ATOM 668 O O . ARG A 1 86 ? 50.127 20.879 2.563 1.00 35.73 346 ARG A O 1
ATOM 676 N N . SER A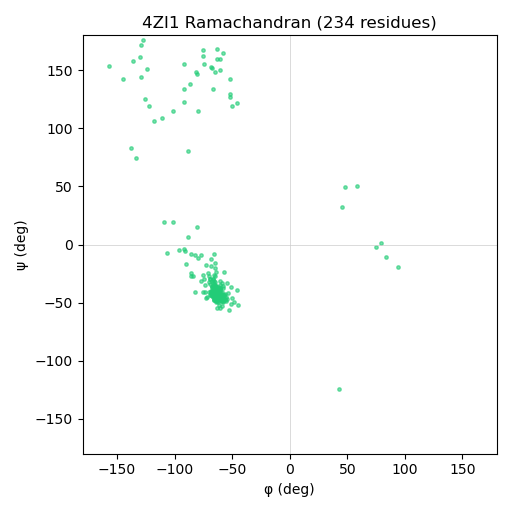 1 87 ? 50.037 22.952 1.820 1.00 36.35 347 SER A N 1
ATOM 677 C CA . SER A 1 87 ? 51.433 23.079 1.538 1.00 36.53 347 SER A CA 1
ATOM 678 C C . SER A 1 87 ? 52.254 23.712 2.626 1.00 36.96 347 SER A C 1
ATOM 679 O O . SER A 1 87 ? 53.436 23.799 2.505 1.00 37.03 347 SER A O 1
ATOM 682 N N . ILE A 1 88 ? 51.604 24.159 3.671 1.00 38.25 348 ILE A N 1
ATOM 683 C CA . ILE A 1 88 ? 52.234 24.870 4.757 1.00 39.82 348 ILE A CA 1
ATOM 684 C C . ILE A 1 88 ? 53.476 24.259 5.424 1.00 41.22 348 ILE A C 1
ATOM 685 O O . ILE A 1 88 ? 54.363 24.965 5.794 1.00 42.05 348 ILE A O 1
ATOM 690 N N . ASP A 1 89 ? 53.521 22.958 5.568 1.00 42.18 349 ASP A N 1
ATOM 691 C CA . ASP A 1 89 ? 54.668 22.331 6.174 1.00 44.14 349 ASP A CA 1
ATOM 692 C C . ASP A 1 89 ? 55.601 21.705 5.154 1.00 44.97 349 ASP A C 1
ATOM 693 O O . ASP A 1 89 ? 56.392 20.875 5.485 1.00 45.26 349 ASP A O 1
ATOM 698 N N . HIS A 1 90 ? 55.499 22.111 3.911 1.00 45.18 350 HIS A N 1
ATOM 699 C CA . HIS A 1 90 ? 56.317 21.551 2.877 1.00 45.29 350 HIS A CA 1
ATOM 700 C C . HIS A 1 90 ? 56.911 22.599 2.010 1.00 45.56 350 HIS A C 1
ATOM 701 O O . HIS A 1 90 ? 56.501 22.819 0.912 1.00 46.25 350 HIS A O 1
ATOM 708 N N . PRO A 1 91 ? 57.901 23.273 2.532 1.00 45.25 351 PRO A N 1
ATOM 709 C CA . PRO A 1 91 ? 58.548 24.347 1.813 1.00 45.81 351 PRO A CA 1
ATOM 710 C C . PRO A 1 91 ? 58.990 23.937 0.437 1.00 45.49 351 PRO A C 1
ATOM 711 O O . PRO A 1 91 ? 59.391 22.839 0.240 1.00 44.80 351 PRO A O 1
ATOM 715 N N . GLY A 1 92 ? 58.875 24.837 -0.513 1.00 45.56 352 GLY A N 1
ATOM 716 C CA . GLY A 1 92 ? 59.252 24.564 -1.872 1.00 44.37 352 GLY A CA 1
ATOM 717 C C . GLY A 1 92 ? 58.313 23.689 -2.640 1.00 44.04 352 GLY A C 1
ATOM 718 O O . GLY A 1 92 ? 58.546 23.440 -3.779 1.00 43.88 352 GLY A O 1
ATOM 719 N N . LYS A 1 93 ? 57.259 23.220 -2.007 1.00 43.71 353 LYS A N 1
ATOM 720 C CA . LYS A 1 93 ? 56.302 22.361 -2.670 1.00 43.42 353 LYS A CA 1
ATOM 721 C C . LYS A 1 93 ? 54.865 22.885 -2.628 1.00 42.11 353 LYS A C 1
ATOM 722 O O . LYS A 1 93 ? 54.477 23.574 -1.727 1.00 40.26 353 LYS A O 1
ATOM 728 N N . LEU A 1 94 ? 54.103 22.521 -3.639 1.00 41.49 354 LEU A N 1
ATOM 729 C CA . LEU A 1 94 ? 52.713 22.880 -3.746 1.00 41.85 354 LEU A CA 1
ATOM 730 C C . LEU A 1 94 ? 51.899 21.603 -3.746 1.00 41.58 354 LEU A C 1
ATOM 731 O O . LEU A 1 94 ? 51.887 20.876 -4.698 1.00 41.26 354 LEU A O 1
ATOM 736 N N . ILE A 1 95 ? 51.229 21.348 -2.639 1.00 41.29 355 ILE A N 1
ATOM 737 C CA . ILE A 1 95 ? 50.429 20.162 -2.468 1.00 40.86 355 ILE A CA 1
ATOM 738 C C . ILE A 1 95 ? 49.011 20.350 -2.950 1.00 41.30 355 ILE A C 1
ATOM 739 O O . ILE A 1 95 ? 48.112 20.605 -2.200 1.00 40.72 355 ILE A O 1
ATOM 744 N N . PHE A 1 96 ? 48.853 20.241 -4.245 1.00 41.78 356 PHE A N 1
ATOM 745 C CA . PHE A 1 96 ? 47.574 20.393 -4.857 1.00 42.92 356 PHE A CA 1
ATOM 746 C C . PHE A 1 96 ? 46.677 19.266 -4.387 1.00 44.74 356 PHE A C 1
ATOM 747 O O . PHE A 1 96 ? 45.522 19.442 -4.201 1.00 44.62 356 PHE A O 1
ATOM 755 N N . ALA A 1 97 ? 47.260 18.105 -4.189 1.00 46.93 357 ALA A N 1
ATOM 756 C CA . ALA A 1 97 ? 46.547 16.961 -3.719 1.00 49.02 357 ALA A CA 1
ATOM 757 C C . ALA A 1 97 ? 47.556 16.054 -3.086 1.00 50.42 357 ALA A C 1
ATOM 758 O O . ALA A 1 97 ? 48.709 16.101 -3.402 1.00 50.72 357 ALA A O 1
ATOM 760 N N . PRO A 1 98 ? 47.126 15.241 -2.153 1.00 51.66 358 PRO A N 1
ATOM 761 C CA . PRO A 1 98 ? 48.034 14.342 -1.464 1.00 52.24 358 PRO A CA 1
ATOM 762 C C . PRO A 1 98 ? 48.972 13.603 -2.390 1.00 52.99 358 PRO A C 1
ATOM 763 O O . PRO A 1 98 ? 50.110 13.425 -2.050 1.00 54.18 358 PRO A O 1
ATOM 767 N N . ASP A 1 99 ? 48.489 13.176 -3.537 1.00 53.85 359 ASP A N 1
ATOM 768 C CA . ASP A 1 99 ? 49.297 12.445 -4.482 1.00 54.13 359 ASP A CA 1
ATOM 769 C C . ASP A 1 99 ? 49.627 13.246 -5.715 1.00 53.89 359 ASP A C 1
ATOM 770 O O . ASP A 1 99 ? 49.972 12.694 -6.733 1.00 54.43 359 ASP A O 1
ATOM 775 N N . LEU A 1 100 ? 49.511 14.555 -5.614 1.00 52.33 360 LEU A N 1
ATOM 776 C CA . LEU A 1 100 ? 49.827 15.450 -6.692 1.00 50.98 360 LEU A CA 1
ATOM 777 C C . LEU A 1 100 ? 50.567 16.592 -6.050 1.00 49.98 360 LEU A C 1
ATOM 778 O O . LEU A 1 100 ? 50.004 17.610 -5.745 1.00 49.58 360 LEU A O 1
ATOM 783 N N . VAL A 1 101 ? 51.848 16.404 -5.853 1.00 47.80 361 VAL A N 1
ATOM 784 C CA . VAL A 1 101 ? 52.677 17.381 -5.223 1.00 47.12 361 VAL A CA 1
ATOM 785 C C . VAL A 1 101 ? 53.654 17.988 -6.193 1.00 47.40 361 VAL A C 1
ATOM 786 O O . VAL A 1 101 ? 54.594 17.346 -6.603 1.00 46.33 361 VAL A O 1
ATOM 790 N N . LEU A 1 102 ? 53.439 19.230 -6.553 1.00 45.89 362 LEU A N 1
ATOM 791 C CA . LEU A 1 102 ? 54.322 19.871 -7.487 1.00 45.61 362 LEU A CA 1
ATOM 792 C C . LEU A 1 102 ? 55.463 20.619 -6.850 1.00 45.69 362 LEU A C 1
ATOM 793 O O . LEU A 1 102 ? 55.285 21.365 -5.921 1.00 45.58 362 LEU A O 1
ATOM 798 N N . ASP A 1 103 ? 56.646 20.404 -7.384 1.00 44.63 363 ASP A N 1
ATOM 799 C CA . ASP A 1 103 ? 57.818 21.094 -6.932 1.00 45.43 363 ASP A CA 1
ATOM 800 C C . ASP A 1 103 ? 57.794 22.434 -7.607 1.00 44.58 363 ASP A C 1
ATOM 801 O O . ASP A 1 103 ? 57.320 22.542 -8.693 1.00 43.56 363 ASP A O 1
ATOM 806 N N . ARG A 1 104 ? 58.316 23.445 -6.950 1.00 44.09 364 ARG A N 1
ATOM 807 C CA . ARG A 1 104 ? 58.370 24.772 -7.499 1.00 44.66 364 ARG A CA 1
ATOM 808 C C . ARG A 1 104 ? 58.826 24.821 -8.945 1.00 45.28 364 ARG A C 1
ATOM 809 O O . ARG A 1 104 ? 58.175 25.412 -9.781 1.00 45.00 364 ARG A O 1
ATOM 817 N N . ASP A 1 105 ? 59.960 24.198 -9.228 1.00 45.26 365 ASP A N 1
ATOM 818 C CA . ASP A 1 105 ? 60.524 24.192 -10.561 1.00 46.22 365 ASP A CA 1
ATOM 819 C C . ASP A 1 105 ? 59.601 23.630 -11.620 1.00 46.10 365 ASP A C 1
ATOM 820 O O . ASP A 1 105 ? 59.732 23.960 -12.766 1.00 46.62 365 ASP A O 1
ATOM 825 N N . GLU A 1 106 ? 58.658 22.797 -11.229 1.00 45.65 366 GLU A N 1
ATOM 826 C CA . GLU A 1 106 ? 57.743 22.229 -12.181 1.00 45.70 366 GLU A CA 1
ATOM 827 C C . GLU A 1 106 ? 56.850 23.270 -12.806 1.00 46.35 366 GLU A C 1
ATOM 828 O O . GLU A 1 106 ? 56.136 22.986 -13.732 1.00 45.73 366 GLU A O 1
ATOM 834 N N . GLY A 1 107 ? 56.898 24.490 -12.304 1.00 46.31 367 GLY A N 1
ATOM 835 C CA . GLY A 1 107 ? 56.100 25.553 -12.868 1.00 46.55 367 GLY A CA 1
ATOM 836 C C . GLY A 1 107 ? 56.579 25.933 -14.254 1.00 47.36 367 GLY A C 1
ATOM 837 O O . GLY A 1 107 ? 55.887 26.535 -15.028 1.00 45.96 367 GLY A O 1
ATOM 838 N N . LYS A 1 108 ? 57.807 25.546 -14.542 1.00 47.66 368 LYS A N 1
ATOM 839 C CA . LYS A 1 108 ? 58.434 25.828 -15.814 1.00 48.35 368 LYS A CA 1
ATOM 840 C C . LYS A 1 108 ? 57.720 25.130 -16.940 1.00 48.41 368 LYS A C 1
ATOM 841 O O . LYS A 1 108 ? 57.851 25.509 -18.069 1.00 48.45 368 LYS A O 1
ATOM 847 N N . CYS A 1 109 ? 56.963 24.103 -16.608 1.00 48.44 369 CYS A N 1
ATOM 848 C CA . CYS A 1 109 ? 56.213 23.351 -17.597 1.00 49.59 369 CYS A CA 1
ATOM 849 C C . CYS A 1 109 ? 55.121 24.171 -18.254 1.00 48.18 369 CYS A C 1
ATOM 850 O O . CYS A 1 109 ? 54.744 23.887 -19.352 1.00 47.87 369 CYS A O 1
ATOM 853 N N . VAL A 1 110 ? 54.610 25.181 -17.572 1.00 48.07 370 VAL A N 1
ATOM 854 C CA . VAL A 1 110 ? 53.591 26.014 -18.175 1.00 47.46 370 VAL A CA 1
ATOM 855 C C . VAL A 1 110 ? 53.927 27.494 -18.173 1.00 48.10 370 VAL A C 1
ATOM 856 O O . VAL A 1 110 ? 54.237 28.112 -17.186 1.00 47.70 370 VAL A O 1
ATOM 860 N N . GLU A 1 111 ? 53.880 28.013 -19.366 1.00 47.93 371 GLU A N 1
ATOM 861 C CA . GLU A 1 111 ? 54.191 29.359 -19.637 1.00 49.37 371 GLU A CA 1
ATOM 862 C C . GLU A 1 111 ? 53.458 30.286 -18.724 1.00 47.53 371 GLU A C 1
ATOM 863 O O . GLU A 1 111 ? 52.261 30.316 -18.723 1.00 46.51 371 GLU A O 1
ATOM 869 N N . GLY A 1 112 ? 54.220 31.039 -17.957 1.00 46.85 372 GLY A N 1
ATOM 870 C CA . GLY A 1 112 ? 53.696 32.027 -17.045 1.00 46.73 372 GLY A CA 1
ATOM 871 C C . GLY A 1 112 ? 53.130 31.610 -15.708 1.00 46.00 372 GLY A C 1
ATOM 872 O O . GLY A 1 112 ? 52.676 32.439 -14.977 1.00 46.18 372 GLY A O 1
ATOM 873 N N . ILE A 1 113 ? 53.154 30.333 -15.396 1.00 44.87 373 ILE A N 1
ATOM 874 C CA . ILE A 1 113 ? 52.629 29.873 -14.144 1.00 42.90 373 ILE A CA 1
ATOM 875 C C . ILE A 1 113 ? 53.657 29.961 -13.029 1.00 43.99 373 ILE A C 1
ATOM 876 O O . ILE A 1 113 ? 53.306 30.045 -11.889 1.00 43.69 373 ILE A O 1
ATOM 881 N N . LEU A 1 114 ? 54.929 29.938 -13.378 1.00 43.56 374 LEU A N 1
ATOM 882 C CA . LEU A 1 114 ? 55.982 29.989 -12.384 1.00 43.76 374 LEU A CA 1
ATOM 883 C C . LEU A 1 114 ? 55.958 31.170 -11.444 1.00 43.66 374 LEU A C 1
ATOM 884 O O . LEU A 1 114 ? 56.196 31.011 -10.284 1.00 44.42 374 LEU A O 1
ATOM 889 N N . GLU A 1 115 ? 55.696 32.351 -11.954 1.00 43.25 375 GLU A N 1
ATOM 890 C CA . GLU A 1 115 ? 55.676 33.516 -11.118 1.00 43.84 375 GLU A CA 1
ATOM 891 C C . GLU A 1 115 ? 54.497 33.467 -10.182 1.00 42.35 375 GLU A C 1
ATOM 892 O O . GLU A 1 115 ? 54.564 33.956 -9.112 1.00 41.29 375 GLU A O 1
ATOM 898 N N . ILE A 1 116 ? 53.431 32.832 -10.607 1.00 41.91 376 ILE A N 1
ATOM 899 C CA . ILE A 1 116 ? 52.278 32.702 -9.755 1.00 40.91 376 ILE A CA 1
ATOM 900 C C . ILE A 1 116 ? 52.572 31.672 -8.668 1.00 40.13 376 ILE A C 1
ATOM 901 O O . ILE A 1 116 ? 52.220 31.880 -7.548 1.00 38.71 376 ILE A O 1
ATOM 906 N N . PHE A 1 117 ? 53.230 30.583 -9.025 1.00 38.62 377 PHE A N 1
ATOM 907 C CA . PHE A 1 117 ? 53.620 29.568 -8.076 1.00 39.29 377 PHE A CA 1
ATOM 908 C C . PHE A 1 117 ? 54.474 30.235 -7.010 1.00 39.48 377 PHE A C 1
ATOM 909 O O . PHE A 1 117 ? 54.322 29.990 -5.857 1.00 39.75 377 PHE A O 1
ATOM 917 N N . ASP A 1 118 ? 55.379 31.097 -7.430 1.00 39.83 378 ASP A N 1
ATOM 918 C CA . ASP A 1 118 ? 56.258 31.793 -6.511 1.00 40.14 378 ASP A CA 1
ATOM 919 C C . ASP A 1 118 ? 55.461 32.672 -5.563 1.00 39.93 378 ASP A C 1
ATOM 920 O O . ASP A 1 118 ? 55.749 32.744 -4.418 1.00 39.37 378 ASP A O 1
ATOM 925 N N . MET A 1 119 ? 54.438 33.323 -6.069 1.00 39.78 379 MET A N 1
ATOM 926 C CA . MET A 1 119 ? 53.583 34.134 -5.248 1.00 41.54 379 MET A CA 1
ATOM 927 C C . MET A 1 119 ? 52.954 33.214 -4.223 1.00 40.06 379 MET A C 1
ATOM 928 O O . MET A 1 119 ? 52.932 33.510 -3.073 1.00 38.62 379 MET A O 1
ATOM 933 N N . LEU A 1 120 ? 52.449 32.089 -4.679 1.00 39.06 380 LEU A N 1
ATOM 934 C CA . LEU A 1 120 ? 51.812 31.133 -3.799 1.00 39.30 380 LEU A CA 1
ATOM 935 C C . LEU A 1 120 ? 52.720 30.643 -2.693 1.00 39.97 380 LEU A C 1
ATOM 936 O O . LEU A 1 120 ? 52.307 30.551 -1.576 1.00 39.05 380 LEU A O 1
ATOM 941 N N . LEU A 1 121 ? 53.956 30.329 -3.042 1.00 40.11 381 LEU A N 1
ATOM 942 C CA . LEU A 1 121 ? 54.927 29.836 -2.102 1.00 40.68 381 LEU A CA 1
ATOM 943 C C . LEU A 1 121 ? 55.342 30.902 -1.128 1.00 40.41 381 LEU A C 1
ATOM 944 O O . LEU A 1 121 ? 55.593 30.628 -0.003 1.00 40.41 381 LEU A O 1
ATOM 949 N N . ALA A 1 122 ? 55.392 32.131 -1.583 1.00 40.54 382 ALA A N 1
ATOM 950 C CA . ALA A 1 122 ? 55.739 33.232 -0.718 1.00 41.35 382 ALA A CA 1
ATOM 951 C C . ALA A 1 122 ? 54.694 33.454 0.362 1.00 40.93 382 ALA A C 1
ATOM 952 O O . ALA A 1 122 ? 55.026 33.588 1.501 1.00 41.30 382 ALA A O 1
ATOM 954 N N . THR A 1 123 ? 53.433 33.482 -0.014 1.00 39.69 383 THR A N 1
ATOM 955 C CA . THR A 1 123 ? 52.371 33.674 0.953 1.00 39.29 383 THR A CA 1
ATOM 956 C C . THR A 1 123 ? 52.288 32.470 1.894 1.00 39.15 383 THR A C 1
ATOM 957 O O . THR A 1 123 ? 52.093 32.622 3.052 1.00 39.24 383 THR A O 1
ATOM 961 N N . THR A 1 124 ? 52.472 31.280 1.361 1.00 38.48 384 THR A N 1
ATOM 962 C CA . THR A 1 124 ? 52.480 30.077 2.156 1.00 37.37 384 THR A CA 1
ATOM 963 C C . THR A 1 124 ? 53.579 30.200 3.222 1.00 37.64 384 THR A C 1
ATOM 964 O O . THR A 1 124 ? 53.360 29.922 4.354 1.00 37.02 384 THR A O 1
ATOM 968 N N . SER A 1 125 ? 54.754 30.646 2.823 1.00 38.26 385 SER A N 1
ATOM 969 C CA . SER A 1 125 ? 55.866 30.811 3.738 1.00 38.80 385 SER A CA 1
ATOM 970 C C . SER A 1 125 ? 55.511 31.727 4.874 1.00 38.11 385 SER A C 1
ATOM 971 O O . SER A 1 125 ? 55.801 31.453 5.983 1.00 37.90 385 SER A O 1
ATOM 974 N N . ARG A 1 126 ? 54.849 32.816 4.555 1.00 38.82 386 ARG A N 1
ATOM 975 C CA . ARG A 1 126 ? 54.389 33.765 5.529 1.00 39.39 386 ARG A CA 1
ATOM 976 C C . ARG A 1 126 ? 53.397 33.141 6.527 1.00 38.91 386 ARG A C 1
ATOM 977 O O . ARG A 1 126 ? 53.481 33.360 7.687 1.00 39.47 386 ARG A O 1
ATOM 985 N N . PHE A 1 127 ? 52.472 32.345 6.057 1.00 37.22 387 PHE A N 1
ATOM 986 C CA . PHE A 1 127 ? 51.532 31.696 6.939 1.00 36.89 387 PHE A CA 1
ATOM 987 C C . PHE A 1 127 ? 52.287 30.743 7.868 1.00 36.65 387 PHE A C 1
ATOM 988 O O . PHE A 1 127 ? 51.981 30.644 9.002 1.00 35.63 387 PHE A O 1
ATOM 996 N N . ARG A 1 128 ? 53.293 30.068 7.344 1.00 38.02 388 ARG A N 1
ATOM 997 C CA . ARG A 1 128 ? 54.116 29.134 8.105 1.00 38.81 388 ARG A CA 1
ATOM 998 C C . ARG A 1 128 ? 54.889 29.852 9.178 1.00 40.08 388 ARG A C 1
ATOM 999 O O . ARG A 1 128 ? 54.976 29.409 10.270 1.00 40.68 388 ARG A O 1
ATOM 1007 N N . GLU A 1 129 ? 55.446 30.995 8.846 1.00 40.13 389 GLU A N 1
ATOM 1008 C CA . GLU A 1 129 ? 56.185 31.743 9.818 1.00 41.62 389 GLU A CA 1
ATOM 1009 C C . GLU A 1 129 ? 55.277 32.254 10.912 1.00 41.11 389 GLU A C 1
ATOM 1010 O O . GLU A 1 129 ? 55.690 32.362 12.021 1.00 39.34 389 GLU A O 1
ATOM 1016 N N . LEU A 1 130 ? 54.019 32.518 10.603 1.00 40.22 390 LEU A N 1
ATOM 1017 C CA . LEU A 1 130 ? 53.057 32.957 11.604 1.00 40.50 390 LEU A CA 1
ATOM 1018 C C . LEU A 1 130 ? 52.463 31.777 12.389 1.00 39.92 390 LEU A C 1
ATOM 1019 O O . LEU A 1 130 ? 51.777 31.962 13.342 1.00 39.82 390 LEU A O 1
ATOM 1024 N N . LYS A 1 131 ? 52.747 30.568 11.955 1.00 38.70 391 LYS A N 1
ATOM 1025 C CA . LYS A 1 131 ? 52.229 29.358 12.568 1.00 39.23 391 LYS A CA 1
ATOM 1026 C C . LYS A 1 131 ? 50.704 29.294 12.591 1.00 37.31 391 LYS A C 1
ATOM 1027 O O . LYS A 1 131 ? 50.108 29.057 13.568 1.00 36.70 391 LYS A O 1
ATOM 1033 N N . LEU A 1 132 ? 50.122 29.522 11.443 1.00 37.25 392 LEU A N 1
ATOM 1034 C CA . LEU A 1 132 ? 48.712 29.475 11.257 1.00 36.12 392 LEU A CA 1
ATOM 1035 C C . LEU A 1 132 ? 48.164 28.169 11.790 1.00 36.17 392 LEU A C 1
ATOM 1036 O O . LEU A 1 132 ? 48.621 27.136 11.428 1.00 35.04 392 LEU A O 1
ATOM 1041 N N . GLN A 1 133 ? 47.175 28.251 12.647 1.00 35.66 393 GLN A N 1
ATOM 1042 C CA . GLN A 1 133 ? 46.552 27.090 13.210 1.00 36.11 393 GLN A CA 1
ATOM 1043 C C . GLN A 1 133 ? 45.363 26.666 12.365 1.00 36.17 393 GLN A C 1
ATOM 1044 O O . GLN A 1 133 ? 44.807 27.453 11.675 1.00 35.84 393 GLN A O 1
ATOM 1050 N N . HIS A 1 134 ? 45.002 25.403 12.437 1.00 35.14 394 HIS A N 1
ATOM 1051 C CA . HIS A 1 134 ? 43.896 24.856 11.685 1.00 35.86 394 HIS A CA 1
ATOM 1052 C C . HIS A 1 134 ? 42.574 25.585 11.873 1.00 35.62 394 HIS A C 1
ATOM 1053 O O . HIS A 1 134 ? 41.914 25.867 10.926 1.00 35.28 394 HIS A O 1
ATOM 1060 N N . LYS A 1 135 ? 42.210 25.876 13.101 1.00 34.93 395 LYS A N 1
ATOM 1061 C CA . LYS A 1 135 ? 40.983 26.565 13.387 1.00 36.01 395 LYS A CA 1
ATOM 1062 C C . LYS A 1 135 ? 40.975 27.996 12.858 1.00 35.30 395 LYS A C 1
ATOM 1063 O O . LYS A 1 135 ? 39.963 28.481 12.477 1.00 35.56 395 LYS A O 1
ATOM 1069 N N . GLU A 1 136 ? 42.134 28.622 12.823 1.00 35.46 396 GLU A N 1
ATOM 1070 C CA . GLU A 1 136 ? 42.308 29.948 12.289 1.00 33.60 396 GLU A CA 1
ATOM 1071 C C . GLU A 1 136 ? 42.067 29.893 10.787 1.00 34.51 396 GLU A C 1
ATOM 1072 O O . GLU A 1 136 ? 41.396 30.724 10.251 1.00 34.37 396 GLU A O 1
ATOM 1078 N N . TYR A 1 137 ? 42.625 28.877 10.144 1.00 34.17 397 TYR A N 1
ATOM 1079 C CA . TYR A 1 137 ? 42.461 28.633 8.734 1.00 35.05 397 TYR A CA 1
ATOM 1080 C C . TYR A 1 137 ? 40.986 28.479 8.365 1.00 34.28 397 TYR A C 1
ATOM 1081 O O . TYR A 1 137 ? 40.555 29.038 7.423 1.00 35.01 397 TYR A O 1
ATOM 1090 N N . LEU A 1 138 ? 40.249 27.722 9.149 1.00 33.25 398 LEU A N 1
ATOM 1091 C CA . LEU A 1 138 ? 38.846 27.500 8.919 1.00 33.74 398 LEU A CA 1
ATOM 1092 C C . LEU A 1 138 ? 38.078 28.825 8.878 1.00 32.86 398 LEU A C 1
ATOM 1093 O O . LEU A 1 138 ? 37.298 29.040 8.011 1.00 34.17 398 LEU A O 1
ATOM 1098 N N . CYS A 1 139 ? 38.349 29.683 9.833 1.00 32.57 399 CYS A N 1
ATOM 1099 C CA . CYS A 1 139 ? 37.710 30.976 9.938 1.00 32.88 399 CYS A CA 1
ATOM 1100 C C . CYS A 1 139 ? 38.085 31.906 8.798 1.00 32.93 399 CYS A C 1
ATOM 1101 O O . CYS A 1 139 ? 37.254 32.534 8.226 1.00 34.16 399 CYS A O 1
ATOM 1104 N N . VAL A 1 140 ? 39.359 31.953 8.479 1.00 33.19 400 VAL A N 1
ATOM 1105 C CA . VAL A 1 140 ? 39.843 32.786 7.404 1.00 34.21 400 VAL A CA 1
ATOM 1106 C C . VAL A 1 140 ? 39.250 32.364 6.062 1.00 33.61 400 VAL A C 1
ATOM 1107 O O . VAL A 1 140 ? 38.857 33.171 5.293 1.00 33.92 400 VAL A O 1
ATOM 1111 N N . LYS A 1 141 ? 39.214 31.077 5.820 1.00 33.94 401 LYS A N 1
ATOM 1112 C CA . LYS A 1 141 ? 38.668 30.571 4.599 1.00 33.63 401 LYS A CA 1
ATOM 1113 C C . LYS A 1 141 ? 37.208 31.017 4.443 1.00 32.84 401 LYS A C 1
ATOM 1114 O O . LYS A 1 141 ? 36.818 31.439 3.426 1.00 32.92 401 LYS A O 1
ATOM 1120 N N . ALA A 1 142 ? 36.434 30.915 5.498 1.00 33.25 402 ALA A N 1
ATOM 1121 C CA . ALA A 1 142 ? 35.063 31.343 5.479 1.00 34.22 402 ALA A CA 1
ATOM 1122 C C . ALA A 1 142 ? 34.974 32.849 5.308 1.00 33.67 402 ALA A C 1
ATOM 1123 O O . ALA A 1 142 ? 34.138 33.321 4.647 1.00 32.89 402 ALA A O 1
ATOM 1125 N N . MET A 1 143 ? 35.897 33.559 5.906 1.00 35.16 403 MET A N 1
ATOM 1126 C CA . MET A 1 143 ? 35.981 34.988 5.771 1.00 36.14 403 MET A CA 1
ATOM 1127 C C . MET A 1 143 ? 36.180 35.422 4.333 1.00 35.46 403 MET A C 1
ATOM 1128 O O . MET A 1 143 ? 35.573 36.343 3.914 1.00 33.92 403 MET A O 1
ATOM 1133 N N . ILE A 1 144 ? 37.021 34.719 3.599 1.00 34.47 404 ILE A N 1
ATOM 1134 C CA . ILE A 1 144 ? 37.270 34.987 2.204 1.00 36.08 404 ILE A CA 1
ATOM 1135 C C . ILE A 1 144 ? 35.956 34.908 1.399 1.00 36.32 404 ILE A C 1
ATOM 1136 O O . ILE A 1 144 ? 35.661 35.762 0.615 1.00 37.57 404 ILE A O 1
ATOM 1141 N N . LEU A 1 145 ? 35.171 33.874 1.621 1.00 35.81 405 LEU A N 1
ATOM 1142 C CA . LEU A 1 145 ? 33.910 33.745 0.934 1.00 34.95 405 LEU A CA 1
ATOM 1143 C C . LEU A 1 145 ? 32.971 34.879 1.295 1.00 34.61 405 LEU A C 1
ATOM 1144 O O . LEU A 1 145 ? 32.481 35.539 0.472 1.00 34.46 405 LEU A O 1
ATOM 1149 N N . LEU A 1 146 ? 32.743 35.061 2.567 1.00 34.88 406 LEU A N 1
ATOM 1150 C CA . LEU A 1 146 ? 31.815 36.045 3.062 1.00 34.92 406 LEU A CA 1
ATOM 1151 C C . LEU A 1 146 ? 32.117 37.513 2.873 1.00 36.27 406 LEU A C 1
ATOM 1152 O O . LEU A 1 146 ? 31.224 38.267 2.778 1.00 35.18 406 LEU A O 1
ATOM 1157 N N . ASN A 1 147 ? 33.382 37.881 2.834 1.00 37.71 407 ASN A N 1
ATOM 1158 C CA . ASN A 1 147 ? 33.803 39.248 2.630 1.00 40.05 407 ASN A CA 1
ATOM 1159 C C . ASN A 1 147 ? 33.926 39.535 1.155 1.00 42.10 407 ASN A C 1
ATOM 1160 O O . ASN A 1 147 ? 34.393 40.550 0.760 1.00 41.76 407 ASN A O 1
ATOM 1165 N N . SER A 1 148 ? 33.530 38.617 0.309 1.00 44.76 408 SER A N 1
ATOM 1166 C CA . SER A 1 148 ? 33.690 38.919 -1.077 1.00 47.91 408 SER A CA 1
ATOM 1167 C C . SER A 1 148 ? 32.468 39.598 -1.685 1.00 49.02 408 SER A C 1
ATOM 1168 O O . SER A 1 148 ? 32.078 39.279 -2.770 1.00 51.52 408 SER A O 1
ATOM 1171 N N . ALA A 1 160 ? 17.713 44.164 0.771 1.00 54.43 420 ALA A N 1
ATOM 1172 C CA . ALA A 1 160 ? 18.548 44.557 1.881 1.00 53.55 420 ALA A CA 1
ATOM 1173 C C . ALA A 1 160 ? 18.572 43.473 2.921 1.00 52.91 420 ALA A C 1
ATOM 1174 O O . ALA A 1 160 ? 19.415 43.462 3.772 1.00 52.48 420 ALA A O 1
ATOM 1176 N N . ASP A 1 161 ? 17.616 42.573 2.841 1.00 51.73 421 ASP A N 1
ATOM 1177 C CA . ASP A 1 161 ? 17.528 41.478 3.754 1.00 51.21 421 ASP A CA 1
ATOM 1178 C C . ASP A 1 161 ? 18.767 40.592 3.633 1.00 49.55 421 ASP A C 1
ATOM 1179 O O . ASP A 1 161 ? 19.357 40.208 4.601 1.00 48.50 421 ASP A O 1
ATOM 1184 N N . SER A 1 162 ? 19.133 40.270 2.414 1.00 48.05 422 SER A N 1
ATOM 1185 C CA . SER A 1 162 ? 20.274 39.432 2.171 1.00 47.17 422 SER A CA 1
ATOM 1186 C C . SER A 1 162 ? 21.592 40.120 2.554 1.00 47.12 422 SER A C 1
ATOM 1187 O O . SER A 1 162 ? 22.483 39.492 3.044 1.00 45.01 422 SER A O 1
ATOM 1190 N N . SER A 1 163 ? 21.667 41.420 2.338 1.00 46.72 423 SER A N 1
ATOM 1191 C CA . SER A 1 163 ? 22.826 42.202 2.679 1.00 47.67 423 SER A CA 1
ATOM 1192 C C . SER A 1 163 ? 23.017 42.212 4.167 1.00 46.62 423 SER A C 1
ATOM 1193 O O . SER A 1 163 ? 24.095 42.097 4.656 1.00 46.38 423 SER A O 1
ATOM 1196 N N . ARG A 1 164 ? 21.918 42.365 4.868 1.00 46.32 424 ARG A N 1
ATOM 1197 C CA . ARG A 1 164 ? 21.879 42.389 6.290 1.00 45.91 424 ARG A CA 1
ATOM 1198 C C . ARG A 1 164 ? 22.357 41.059 6.822 1.00 44.12 424 ARG A C 1
ATOM 1199 O O . ARG A 1 164 ? 23.187 41.017 7.679 1.00 43.24 424 ARG A O 1
ATOM 1207 N N . LYS A 1 165 ? 21.814 39.984 6.293 1.00 42.17 425 LYS A N 1
ATOM 1208 C CA . LYS A 1 165 ? 22.181 38.644 6.689 1.00 43.33 425 LYS A CA 1
ATOM 1209 C C . LYS A 1 165 ? 23.658 38.390 6.425 1.00 40.49 425 LYS A C 1
ATOM 1210 O O . LYS A 1 165 ? 24.305 37.811 7.224 1.00 40.35 425 LYS A O 1
ATOM 1216 N N . LEU A 1 166 ? 24.164 38.826 5.290 1.00 39.20 426 LEU A N 1
ATOM 1217 C CA 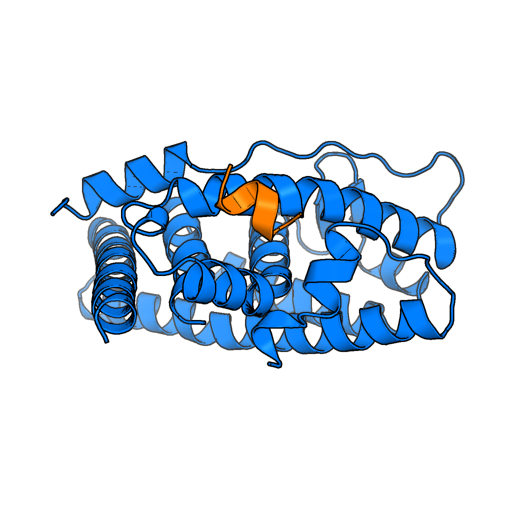. LEU A 1 166 ? 25.546 38.608 4.948 1.00 38.12 426 LEU A CA 1
ATOM 1218 C C . LEU A 1 166 ? 26.478 39.293 5.920 1.00 37.59 426 LEU A C 1
ATOM 1219 O O . LEU A 1 166 ? 27.426 38.706 6.367 1.00 36.74 426 LEU A O 1
ATOM 1224 N N . ALA A 1 167 ? 26.173 40.532 6.250 1.00 36.34 427 ALA A N 1
ATOM 1225 C CA . ALA A 1 167 ? 26.968 41.288 7.195 1.00 37.92 427 ALA A CA 1
ATOM 1226 C C . ALA A 1 167 ? 26.990 40.618 8.552 1.00 37.38 427 ALA A C 1
ATOM 1227 O O . ALA A 1 167 ? 27.975 40.605 9.214 1.00 38.39 427 ALA A O 1
ATOM 1229 N N . HIS A 1 168 ? 25.878 40.048 8.927 1.00 37.95 428 HIS A N 1
ATOM 1230 C CA . HIS A 1 168 ? 25.802 39.342 10.157 1.00 39.38 428 HIS A CA 1
ATOM 1231 C C . HIS A 1 168 ? 26.650 38.058 10.108 1.00 38.30 428 HIS A C 1
ATOM 1232 O O . HIS A 1 168 ? 27.287 37.741 11.052 1.00 37.78 428 HIS A O 1
ATOM 1239 N N . LEU A 1 169 ? 26.640 37.354 8.996 1.00 36.92 429 LEU A N 1
ATOM 1240 C CA . LEU A 1 169 ? 27.424 36.150 8.841 1.00 36.30 429 LEU A CA 1
ATOM 1241 C C . LEU A 1 169 ? 28.910 36.444 8.847 1.00 35.22 429 LEU A C 1
ATOM 1242 O O . LEU A 1 169 ? 29.644 35.748 9.445 1.00 34.78 429 LEU A O 1
ATOM 1247 N N . LEU A 1 170 ? 29.326 37.486 8.163 1.00 34.67 430 LEU A N 1
ATOM 1248 C CA . LEU A 1 170 ? 30.707 37.879 8.138 1.00 35.31 430 LEU A CA 1
ATOM 1249 C C . LEU A 1 170 ? 31.161 38.239 9.545 1.00 34.56 430 LEU A C 1
ATOM 1250 O O . LEU A 1 170 ? 32.207 37.883 9.933 1.00 35.66 430 LEU A O 1
ATOM 1255 N N . ASN A 1 171 ? 30.327 38.927 10.294 1.00 33.20 431 ASN A N 1
ATOM 1256 C CA . ASN A 1 171 ? 30.628 39.281 11.654 1.00 33.51 431 ASN A CA 1
ATOM 1257 C C . ASN A 1 171 ? 30.794 38.043 12.532 1.00 34.17 431 ASN A C 1
ATOM 1258 O O . ASN A 1 171 ? 31.666 37.980 13.324 1.00 33.32 431 ASN A O 1
ATOM 1263 N N . ALA A 1 172 ? 29.922 37.073 12.358 1.00 33.57 432 ALA A N 1
ATOM 1264 C CA . ALA A 1 172 ? 29.966 35.837 13.123 1.00 34.76 432 ALA A CA 1
ATOM 1265 C C . ALA A 1 172 ? 31.283 35.092 12.939 1.00 34.18 432 ALA A C 1
ATOM 1266 O O . ALA A 1 172 ? 31.898 34.714 13.884 1.00 35.80 432 ALA A O 1
ATOM 1268 N N . VAL A 1 173 ? 31.697 34.925 11.701 1.00 33.99 433 VAL A N 1
ATOM 1269 C CA . VAL A 1 173 ? 32.948 34.262 11.392 1.00 35.66 433 VAL A CA 1
ATOM 1270 C C . VAL A 1 173 ? 34.155 35.053 11.894 1.00 36.01 433 VAL A C 1
ATOM 1271 O O . VAL A 1 173 ? 35.105 34.475 12.312 1.00 35.53 433 VAL A O 1
ATOM 1275 N N . THR A 1 174 ? 34.068 36.375 11.840 1.00 36.03 434 THR A N 1
ATOM 1276 C CA . THR A 1 174 ? 35.116 37.266 12.307 1.00 35.25 434 THR A CA 1
ATOM 1277 C C . THR A 1 174 ? 35.263 37.073 13.795 1.00 35.09 434 THR A C 1
ATOM 1278 O O . THR A 1 174 ? 36.329 36.874 14.260 1.00 36.06 434 THR A O 1
ATOM 1282 N N . ASP A 1 175 ? 34.157 37.097 14.502 1.00 35.17 435 ASP A N 1
ATOM 1283 C CA . ASP A 1 175 ? 34.107 36.877 15.924 1.00 34.95 435 ASP A CA 1
ATOM 1284 C C . ASP A 1 175 ? 34.704 35.508 16.308 1.00 34.30 435 ASP A C 1
ATOM 1285 O O . ASP A 1 175 ? 35.355 35.380 17.292 1.00 32.91 435 ASP A O 1
ATOM 1290 N N . ALA A 1 176 ? 34.471 34.506 15.481 1.00 34.35 436 ALA A N 1
ATOM 1291 C CA . ALA A 1 176 ? 35.027 33.178 15.672 1.00 33.11 436 ALA A CA 1
ATOM 1292 C C . ALA A 1 176 ? 36.556 33.192 15.623 1.00 32.25 436 ALA A C 1
ATOM 1293 O O . ALA A 1 176 ? 37.192 32.607 16.432 1.00 32.23 436 ALA A O 1
ATOM 1295 N N . LEU A 1 177 ? 37.109 33.878 14.646 1.00 31.80 437 LEU A N 1
ATOM 1296 C CA . LEU A 1 177 ? 38.530 34.012 14.517 1.00 31.53 437 LEU A CA 1
ATOM 1297 C C . LEU A 1 177 ? 39.108 34.719 15.737 1.00 32.02 437 LEU A C 1
ATOM 1298 O O . LEU A 1 177 ? 40.079 34.302 16.256 1.00 31.26 437 LEU A O 1
ATOM 1303 N N . VAL A 1 178 ? 38.464 35.780 16.184 1.00 31.81 438 VAL A N 1
ATOM 1304 C CA . VAL A 1 178 ? 38.881 36.513 17.352 1.00 30.73 438 VAL A CA 1
ATOM 1305 C C . VAL A 1 178 ? 38.909 35.567 18.550 1.00 32.79 438 VAL A C 1
ATOM 1306 O O . VAL A 1 178 ? 39.828 35.555 19.293 1.00 31.22 438 VAL A O 1
ATOM 1310 N N . TRP A 1 179 ? 37.867 34.766 18.682 1.00 33.35 439 TRP A N 1
ATOM 1311 C CA . TRP A 1 179 ? 37.742 33.798 19.737 1.00 34.05 439 TRP A CA 1
ATOM 1312 C C . TRP A 1 179 ? 38.872 32.781 19.659 1.00 34.69 439 TRP A C 1
ATOM 1313 O O . TRP A 1 179 ? 39.481 32.496 20.625 1.00 35.45 439 TRP A O 1
ATOM 1324 N N . VAL A 1 180 ? 39.145 32.270 18.481 1.00 34.85 440 VAL A N 1
ATOM 1325 C CA . VAL A 1 180 ? 40.198 31.304 18.294 1.00 34.57 440 VAL A CA 1
ATOM 1326 C C . VAL A 1 180 ? 41.522 31.884 18.766 1.00 36.28 440 VAL A C 1
ATOM 1327 O O . VAL A 1 180 ? 42.226 31.259 19.491 1.00 36.68 440 VAL A O 1
ATOM 1331 N N . IL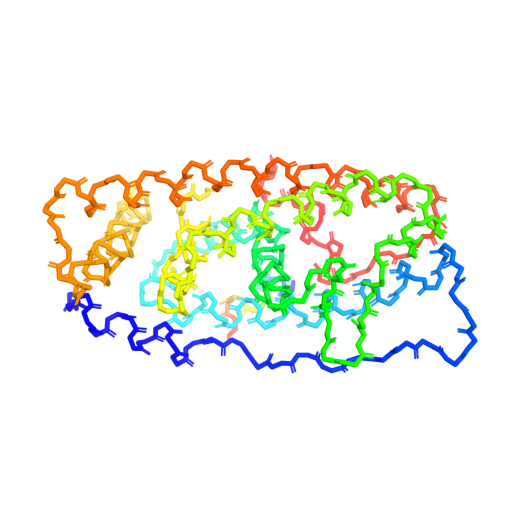E A 1 181 ? 41.841 33.087 18.346 1.00 35.56 441 ILE A N 1
ATOM 1332 C CA . ILE A 1 181 ? 43.073 33.737 18.740 1.00 34.22 441 ILE A CA 1
ATOM 1333 C C . ILE A 1 181 ? 43.170 33.961 20.248 1.00 34.86 441 ILE A C 1
ATOM 1334 O O . ILE A 1 181 ? 44.193 33.779 20.808 1.00 33.56 441 ILE A O 1
ATOM 1339 N N . ALA A 1 182 ? 42.081 34.351 20.870 1.00 35.56 442 ALA A N 1
ATOM 1340 C CA . ALA A 1 182 ? 42.049 34.594 22.296 1.00 37.76 442 ALA A CA 1
ATOM 1341 C C . ALA A 1 182 ? 42.305 33.353 23.141 1.00 40.34 442 ALA A C 1
ATOM 1342 O O . ALA A 1 182 ? 42.732 33.455 24.260 1.00 40.10 442 ALA A O 1
ATOM 1344 N N . LYS A 1 183 ? 42.051 32.195 22.598 1.00 41.72 443 LYS A N 1
ATOM 1345 C CA . LYS A 1 183 ? 42.287 31.039 23.384 1.00 45.51 443 LYS A CA 1
ATOM 1346 C C . LYS A 1 183 ? 43.750 30.699 23.452 1.00 46.12 443 LYS A C 1
ATOM 1347 O O . LYS A 1 183 ? 44.135 29.895 24.227 1.00 46.92 443 LYS A O 1
ATOM 1353 N N . SER A 1 184 ? 44.569 31.364 22.663 1.00 47.51 444 SER A N 1
ATOM 1354 C CA . SER A 1 184 ? 45.993 31.130 22.687 1.00 48.80 444 SER A CA 1
ATOM 1355 C C . SER A 1 184 ? 46.608 31.691 23.936 1.00 48.70 444 SER A C 1
ATOM 1356 O O . SER A 1 184 ? 47.670 31.321 24.305 1.00 50.10 444 SER A O 1
ATOM 1359 N N . GLY A 1 185 ? 45.908 32.580 24.598 1.00 49.00 445 GLY A N 1
ATOM 1360 C CA . GLY A 1 185 ? 46.391 33.145 25.826 1.00 48.83 445 GLY A CA 1
ATOM 1361 C C . GLY A 1 185 ? 47.342 34.314 25.783 1.00 48.83 445 GLY A C 1
ATOM 1362 O O . GLY A 1 185 ? 47.597 34.901 26.805 1.00 49.25 445 GLY A O 1
ATOM 1363 N N . ILE A 1 186 ? 47.868 34.649 24.617 1.00 47.67 446 ILE A N 1
ATOM 1364 C CA . ILE A 1 186 ? 48.791 35.761 24.494 1.00 46.39 446 ILE A CA 1
ATOM 1365 C C . ILE A 1 186 ? 48.135 37.091 24.869 1.00 45.71 446 ILE A C 1
ATOM 1366 O O . ILE A 1 186 ? 46.947 37.166 25.033 1.00 45.48 446 ILE A O 1
ATOM 1371 N N . SER A 1 187 ? 48.922 38.137 25.023 1.00 44.82 447 SER A N 1
ATOM 1372 C CA . SER A 1 187 ? 48.372 39.417 25.408 1.00 44.09 447 SER A CA 1
ATOM 1373 C C . SER A 1 187 ? 47.371 39.978 24.426 1.00 43.83 447 SER A C 1
ATOM 1374 O O . SER A 1 187 ? 47.336 39.605 23.298 1.00 43.68 447 SER A O 1
ATOM 1377 N N . SER A 1 188 ? 46.559 40.891 24.897 1.00 43.31 448 SER A N 1
ATOM 1378 C CA . SER A 1 188 ? 45.582 41.535 24.082 1.00 43.95 448 SER A CA 1
ATOM 1379 C C . SER A 1 188 ? 46.205 42.144 22.860 1.00 42.77 448 SER A C 1
ATOM 1380 O O . SER A 1 188 ? 45.680 42.065 21.795 1.00 43.15 448 SER A O 1
ATOM 1383 N N . GLN A 1 189 ? 47.343 42.760 23.054 1.00 41.77 449 GLN A N 1
ATOM 1384 C CA . GLN A 1 189 ? 48.085 43.435 22.017 1.00 41.27 449 GLN A CA 1
ATOM 1385 C C . GLN A 1 189 ? 48.637 42.505 20.951 1.00 39.88 449 GLN A C 1
ATOM 1386 O O . GLN A 1 189 ? 48.647 42.820 19.814 1.00 38.70 449 GLN A O 1
ATOM 1392 N N . GLN A 1 190 ? 49.122 41.361 21.376 1.00 38.06 450 GLN A N 1
ATOM 1393 C CA . GLN A 1 190 ? 49.654 40.382 20.494 1.00 37.65 450 GLN A CA 1
ATOM 1394 C C . GLN A 1 190 ? 48.503 39.708 19.776 1.00 36.85 450 GLN A C 1
ATOM 1395 O O . GLN A 1 190 ? 48.650 39.271 18.687 1.00 36.50 450 GLN A O 1
ATOM 1401 N N . GLN A 1 191 ? 47.358 39.642 20.420 1.00 36.12 451 GLN A N 1
ATOM 1402 C CA . GLN A 1 191 ? 46.184 39.051 19.834 1.00 36.95 451 GLN A CA 1
ATOM 1403 C C . GLN A 1 191 ? 45.766 39.924 18.649 1.00 35.69 451 GLN A C 1
ATOM 1404 O O . GLN A 1 191 ? 45.477 39.441 17.611 1.00 35.13 451 GLN A O 1
ATOM 1410 N N . SER A 1 192 ? 45.784 41.231 18.853 1.00 34.82 452 SER A N 1
ATOM 1411 C CA . SER A 1 192 ? 45.477 42.206 17.834 1.00 34.24 452 SER A CA 1
ATOM 1412 C C . SER A 1 192 ? 46.504 42.129 16.716 1.00 33.10 452 SER A C 1
ATOM 1413 O O . SER A 1 192 ? 46.149 42.089 15.591 1.00 32.14 452 SER A O 1
ATOM 1416 N N . MET A 1 193 ? 47.779 42.087 17.060 1.00 32.51 453 MET A N 1
ATOM 1417 C CA . MET A 1 193 ? 48.819 42.000 16.067 1.00 35.01 453 MET A CA 1
ATOM 1418 C C . MET A 1 193 ? 48.657 40.747 15.221 1.00 34.33 453 MET A C 1
ATOM 1419 O O . MET A 1 193 ? 48.777 40.819 14.047 1.00 34.40 453 MET A O 1
ATOM 1424 N N . ARG A 1 194 ? 48.361 39.621 15.841 1.00 34.46 454 ARG A N 1
ATOM 1425 C CA . ARG A 1 194 ? 48.168 38.369 15.110 1.00 34.58 454 ARG A CA 1
ATOM 1426 C C . ARG A 1 194 ? 47.021 38.460 14.126 1.00 34.11 454 ARG A C 1
ATOM 1427 O O . ARG A 1 194 ? 47.153 38.085 13.007 1.00 33.12 454 ARG A O 1
ATOM 1435 N N . LEU A 1 195 ? 45.908 38.976 14.591 1.00 33.81 455 LEU A N 1
ATOM 1436 C CA . LEU A 1 195 ? 44.755 39.156 13.772 1.00 33.66 455 LEU A CA 1
ATOM 1437 C C . LEU A 1 195 ? 45.074 40.006 12.531 1.00 33.62 455 LEU A C 1
ATOM 1438 O O . LEU A 1 195 ? 44.739 39.662 11.456 1.00 34.35 455 LEU A O 1
ATOM 1443 N N . ALA A 1 196 ? 45.743 41.117 12.724 1.00 32.88 456 ALA A N 1
ATOM 1444 C CA . ALA A 1 196 ? 46.105 42.010 11.645 1.00 32.91 456 ALA A CA 1
ATOM 1445 C C . ALA A 1 196 ? 47.012 41.320 10.668 1.00 32.64 456 ALA A C 1
ATOM 1446 O O . ALA A 1 196 ? 46.820 41.410 9.511 1.00 34.26 456 ALA A O 1
ATOM 1448 N N . ASN A 1 197 ? 47.995 40.617 11.194 1.00 33.55 457 ASN A N 1
ATOM 1449 C CA . ASN A 1 197 ? 48.956 39.879 10.415 1.00 34.68 457 ASN A CA 1
ATOM 1450 C C . ASN A 1 197 ? 48.267 38.894 9.475 1.00 34.61 457 ASN A C 1
ATOM 1451 O O . ASN A 1 197 ? 48.550 38.872 8.323 1.00 35.17 457 ASN A O 1
ATOM 1456 N N . LEU A 1 198 ? 47.331 38.125 9.993 1.00 34.07 458 LEU A N 1
ATOM 1457 C CA . LEU A 1 198 ? 46.572 37.197 9.198 1.00 35.02 458 LEU A CA 1
ATOM 1458 C C . LEU A 1 198 ? 45.749 37.870 8.097 1.00 36.51 458 LEU A C 1
ATOM 1459 O O . LEU A 1 198 ? 45.836 37.487 6.983 1.00 35.84 458 LEU A O 1
ATOM 1464 N N . LEU A 1 199 ? 44.953 38.863 8.444 1.00 37.15 459 LEU A N 1
ATOM 1465 C CA . LEU A 1 199 ? 44.109 39.568 7.492 1.00 38.68 459 LEU A CA 1
ATOM 1466 C C . LEU A 1 199 ? 44.882 40.262 6.383 1.00 40.42 459 LEU A C 1
ATOM 1467 O O . LEU A 1 199 ? 44.480 40.271 5.265 1.00 39.90 459 LEU A O 1
ATOM 1472 N N . MET A 1 200 ? 46.015 40.816 6.735 1.00 40.59 460 MET A N 1
ATOM 1473 C CA . MET A 1 200 ? 46.904 41.481 5.833 1.00 43.89 460 MET A CA 1
ATOM 1474 C C . MET A 1 200 ? 47.382 40.523 4.767 1.00 43.15 460 MET A C 1
ATOM 1475 O O . MET A 1 200 ? 47.519 40.887 3.654 1.00 42.59 460 MET A O 1
ATOM 1480 N N . LEU A 1 201 ? 47.635 39.282 5.151 1.00 44.93 461 LEU A N 1
ATOM 1481 C CA . LEU A 1 201 ? 48.065 38.242 4.239 1.00 46.20 461 LEU A CA 1
ATOM 1482 C C . LEU A 1 201 ? 46.999 37.930 3.224 1.00 47.12 461 LEU A C 1
ATOM 1483 O O . LEU A 1 201 ? 47.297 37.583 2.129 1.00 49.19 461 LEU A O 1
ATOM 1488 N N . LEU A 1 202 ? 45.752 38.061 3.618 1.00 47.75 462 LEU A N 1
ATOM 1489 C CA . LEU A 1 202 ? 44.634 37.800 2.759 1.00 48.38 462 LEU A CA 1
ATOM 1490 C C . LEU A 1 202 ? 44.670 38.567 1.466 1.00 47.98 462 LEU A C 1
ATOM 1491 O O . LEU A 1 202 ? 44.217 38.079 0.470 1.00 47.53 462 LEU A O 1
ATOM 1496 N N . SER A 1 203 ? 45.205 39.769 1.493 1.00 46.75 463 SER A N 1
ATOM 1497 C CA . SER A 1 203 ? 45.283 40.548 0.279 1.00 45.31 463 SER A CA 1
ATOM 1498 C C . SER A 1 203 ? 46.311 39.956 -0.659 1.00 43.55 463 SER A C 1
ATOM 1499 O O . SER A 1 203 ? 46.231 40.131 -1.826 1.00 44.09 463 SER A O 1
ATOM 1502 N N . HIS A 1 204 ? 47.265 39.243 -0.111 1.00 42.56 464 HIS A N 1
ATOM 1503 C CA . HIS A 1 204 ? 48.256 38.595 -0.913 1.00 41.90 464 HIS A CA 1
ATOM 1504 C C . HIS A 1 204 ? 47.633 37.391 -1.608 1.00 41.16 464 HIS A C 1
ATOM 1505 O O . HIS A 1 204 ? 47.963 37.093 -2.713 1.00 39.61 464 HIS A O 1
ATOM 1512 N N . VAL A 1 205 ? 46.712 36.728 -0.933 1.00 39.78 465 VAL A N 1
ATOM 1513 C CA . VAL A 1 205 ? 46.000 35.615 -1.500 1.00 38.78 465 VAL A CA 1
ATOM 1514 C C . VAL A 1 205 ? 45.075 36.107 -2.605 1.00 38.71 465 VAL A C 1
ATOM 1515 O O . VAL A 1 205 ? 44.970 35.498 -3.614 1.00 38.20 465 VAL A O 1
ATOM 1519 N N . ARG A 1 206 ? 44.409 37.222 -2.386 1.00 38.07 466 ARG A N 1
ATOM 1520 C CA . ARG A 1 206 ? 43.510 37.777 -3.368 1.00 38.43 466 ARG A CA 1
ATOM 1521 C C . ARG A 1 206 ? 44.286 38.127 -4.615 1.00 38.18 466 ARG A C 1
ATOM 1522 O O . ARG A 1 206 ? 43.855 37.890 -5.690 1.00 38.65 466 ARG A O 1
ATOM 1530 N N . HIS A 1 207 ? 45.451 38.690 -4.424 1.00 38.04 467 HIS A N 1
ATOM 1531 C CA . HIS A 1 207 ? 46.320 39.072 -5.503 1.00 38.38 467 HIS A CA 1
ATOM 1532 C C . HIS A 1 207 ? 46.723 37.878 -6.343 1.00 37.42 467 HIS A C 1
ATOM 1533 O O . HIS A 1 207 ? 46.711 37.939 -7.530 1.00 37.32 467 HIS A O 1
ATOM 1540 N N . ALA A 1 208 ? 47.067 36.794 -5.686 1.00 36.28 468 ALA A N 1
ATOM 1541 C CA . ALA A 1 208 ? 47.447 35.585 -6.352 1.00 35.83 468 ALA A CA 1
ATOM 1542 C C . ALA A 1 208 ? 46.286 35.030 -7.136 1.00 34.90 468 ALA A C 1
ATOM 1543 O O . ALA A 1 208 ? 46.463 34.599 -8.218 1.00 36.16 468 ALA A O 1
ATOM 1545 N N . SER A 1 209 ? 45.099 35.059 -6.578 1.00 35.62 469 SER A N 1
ATOM 1546 C CA . SER A 1 209 ? 43.946 34.563 -7.283 1.00 37.47 469 SER A CA 1
ATOM 1547 C C . SER A 1 209 ? 43.601 35.416 -8.488 1.00 36.59 469 SER A C 1
ATOM 1548 O O . SER A 1 209 ? 43.144 34.902 -9.439 1.00 36.27 469 SER A O 1
ATOM 1551 N N . ASN A 1 210 ? 43.841 36.711 -8.425 1.00 36.86 470 ASN A N 1
ATOM 1552 C CA . ASN A 1 210 ? 43.590 37.577 -9.556 1.00 38.63 470 ASN A CA 1
ATOM 1553 C C . ASN A 1 210 ? 44.521 37.218 -10.714 1.00 39.18 470 ASN A C 1
ATOM 1554 O O . ASN A 1 210 ? 44.106 37.144 -11.817 1.00 39.19 470 ASN A O 1
ATOM 1559 N N . LYS A 1 211 ? 45.780 36.975 -10.416 1.00 39.31 471 LYS A N 1
ATOM 1560 C CA . LYS A 1 211 ? 46.749 36.585 -11.413 1.00 40.88 471 LYS A CA 1
ATOM 1561 C C . LYS A 1 211 ? 46.471 35.170 -11.918 1.00 40.68 471 LYS A C 1
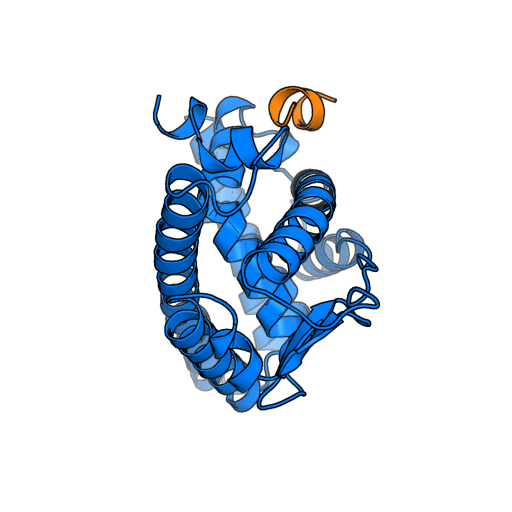ATOM 1562 O O . LYS A 1 211 ? 46.712 34.873 -13.026 1.00 40.61 471 LYS A O 1
ATOM 1568 N N . GLY A 1 212 ? 45.956 34.311 -11.067 1.00 40.50 472 GLY A N 1
ATOM 1569 C CA . GLY A 1 212 ? 45.624 32.967 -11.448 1.00 39.36 472 GLY A CA 1
ATOM 1570 C C . GLY A 1 212 ? 44.466 32.916 -12.413 1.00 39.25 472 GLY A C 1
ATOM 1571 O O . GLY A 1 212 ? 44.486 32.182 -13.336 1.00 37.66 472 GLY A O 1
ATOM 1572 N N . MET A 1 213 ? 43.462 33.725 -12.173 1.00 38.99 473 MET A N 1
ATOM 1573 C CA . MET A 1 213 ? 42.293 33.807 -13.013 1.00 40.44 473 MET A CA 1
ATOM 1574 C C . MET A 1 213 ? 42.635 34.348 -14.389 1.00 40.86 473 MET A C 1
ATOM 1575 O O . MET A 1 213 ? 42.188 33.827 -15.363 1.00 40.40 473 MET A O 1
ATOM 1580 N N . GLU A 1 214 ? 43.443 35.392 -14.421 1.00 41.26 474 GLU A N 1
ATOM 1581 C CA . GLU A 1 214 ? 43.923 35.998 -15.636 1.00 43.58 474 GLU A CA 1
ATOM 1582 C C . GLU A 1 214 ? 44.676 34.935 -16.430 1.00 42.93 474 GLU A C 1
ATOM 1583 O O . GLU A 1 214 ? 44.389 34.707 -17.560 1.00 43.27 474 GLU A O 1
ATOM 1589 N N . HIS A 1 215 ? 45.633 34.285 -15.801 1.00 42.10 475 HIS A N 1
ATOM 1590 C CA . HIS A 1 215 ? 46.414 33.246 -16.423 1.00 41.61 475 HIS A CA 1
ATOM 1591 C C . HIS A 1 215 ? 45.563 32.119 -16.977 1.00 42.20 475 HIS A C 1
ATOM 1592 O O . HIS A 1 215 ? 45.748 31.699 -18.073 1.00 41.32 475 HIS A O 1
ATOM 1599 N N . LEU A 1 216 ? 44.624 31.638 -16.192 1.00 41.66 476 LEU A N 1
ATOM 1600 C CA . LEU A 1 216 ? 43.746 30.582 -16.609 1.00 42.41 476 LEU A CA 1
ATOM 1601 C C . LEU A 1 216 ? 42.887 30.968 -17.811 1.00 43.39 476 LEU A C 1
ATOM 1602 O O . LEU A 1 216 ? 42.677 30.177 -18.680 1.00 42.95 476 LEU A O 1
ATOM 1607 N N . LEU A 1 217 ? 42.399 32.191 -17.836 1.00 44.34 477 LEU A N 1
ATOM 1608 C CA . LEU A 1 217 ? 41.600 32.659 -18.936 1.00 46.75 477 LEU A CA 1
ATOM 1609 C C . LEU A 1 217 ? 42.457 32.663 -20.193 1.00 48.02 477 LEU A C 1
ATOM 1610 O O . LEU A 1 217 ? 41.995 32.391 -21.253 1.00 48.08 477 LEU A O 1
ATOM 1615 N N . ASN A 1 218 ? 43.721 32.983 -20.037 1.00 49.35 478 ASN A N 1
ATOM 1616 C CA . ASN A 1 218 ? 44.651 32.976 -21.128 1.00 51.23 478 ASN A CA 1
ATOM 1617 C C . ASN A 1 218 ? 44.877 31.579 -21.652 1.00 51.62 478 ASN A C 1
ATOM 1618 O O . ASN A 1 218 ? 44.855 31.366 -22.823 1.00 51.70 478 ASN A O 1
ATOM 1623 N N . MET A 1 219 ? 45.107 30.638 -20.756 1.00 51.66 479 MET A N 1
ATOM 1624 C CA . MET A 1 219 ? 45.335 29.266 -21.122 1.00 52.18 479 MET A CA 1
ATOM 1625 C C . MET A 1 219 ? 44.156 28.726 -21.905 1.00 52.56 479 MET A C 1
ATOM 1626 O O . MET A 1 219 ? 44.308 27.929 -22.793 1.00 51.77 479 MET A O 1
ATOM 1631 N N . LYS A 1 220 ? 42.977 29.162 -21.554 1.00 53.38 480 LYS A N 1
ATOM 1632 C CA . LYS A 1 220 ? 41.793 28.711 -22.225 1.00 55.41 480 LYS A CA 1
ATOM 1633 C C . LYS A 1 220 ? 41.668 29.289 -23.617 1.00 56.77 480 LYS A C 1
ATOM 1634 O O . LYS A 1 220 ? 41.348 28.603 -24.547 1.00 56.78 480 LYS A O 1
ATOM 1640 N N . CYS A 1 221 ? 41.886 30.571 -23.751 1.00 58.28 481 CYS A N 1
ATOM 1641 C CA . CYS A 1 221 ? 41.729 31.147 -25.048 1.00 60.77 481 CYS A CA 1
ATOM 1642 C C . CYS A 1 221 ? 42.884 30.801 -25.960 1.00 60.68 481 CYS A C 1
ATOM 1643 O O . CYS A 1 221 ? 42.719 30.733 -27.136 1.00 61.11 481 CYS A O 1
ATOM 1646 N N . LYS A 1 222 ? 44.049 30.536 -25.408 1.00 61.30 482 LYS A N 1
ATOM 1647 C CA . LYS A 1 222 ? 45.144 30.080 -26.225 1.00 61.58 482 LYS A CA 1
ATOM 1648 C C . LYS A 1 222 ? 44.969 28.595 -26.491 1.00 61.17 482 LYS A C 1
ATOM 1649 O O . LYS A 1 222 ? 45.887 27.931 -26.927 1.00 61.24 482 LYS A O 1
ATOM 1655 N N . ASN A 1 223 ? 43.771 28.123 -26.219 1.00 60.09 483 ASN A N 1
ATOM 1656 C CA . ASN A 1 223 ? 43.392 26.733 -26.388 1.00 59.56 483 ASN A CA 1
ATOM 1657 C C . ASN A 1 223 ? 44.366 25.713 -25.871 1.00 58.83 483 ASN A C 1
ATOM 1658 O O . ASN A 1 223 ? 44.468 24.642 -26.408 1.00 58.82 483 ASN A O 1
ATOM 1663 N N . VAL A 1 224 ? 45.066 26.048 -24.808 1.00 57.61 484 VAL A N 1
ATOM 1664 C CA . VAL A 1 224 ? 46.000 25.133 -24.202 1.00 56.56 484 VAL A CA 1
ATOM 1665 C C . VAL A 1 224 ? 45.230 24.114 -23.406 1.00 55.80 484 VAL A C 1
ATOM 1666 O O . VAL A 1 224 ? 45.654 22.991 -23.261 1.00 56.14 484 VAL A O 1
ATOM 1670 N N . VAL A 1 225 ? 44.104 24.516 -22.878 1.00 54.63 485 VAL A N 1
ATOM 1671 C CA . VAL A 1 225 ? 43.329 23.616 -22.077 1.00 53.37 485 VAL A CA 1
ATOM 1672 C C . VAL A 1 225 ? 41.876 23.875 -22.290 1.00 53.45 485 VAL A C 1
ATOM 1673 O O . VAL A 1 225 ? 41.453 24.994 -22.453 1.00 53.48 485 VAL A O 1
ATOM 1677 N N . PRO A 1 226 ? 41.108 22.813 -22.312 1.00 53.20 486 PRO A N 1
ATOM 1678 C CA . PRO A 1 226 ? 39.683 22.926 -22.502 1.00 52.98 486 PRO A CA 1
ATOM 1679 C C . PRO 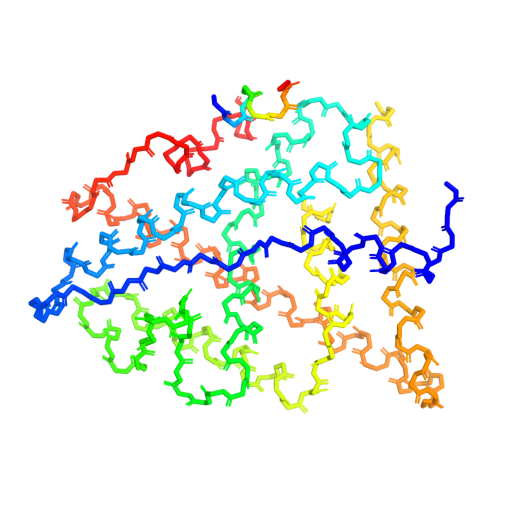A 1 226 ? 39.057 23.138 -21.148 1.00 52.83 486 PRO A C 1
ATOM 1680 O O . PRO A 1 226 ? 39.460 22.507 -20.205 1.00 52.33 486 PRO A O 1
ATOM 1684 N N . VAL A 1 227 ? 38.088 24.030 -21.077 1.00 52.82 487 VAL A N 1
ATOM 1685 C CA . VAL A 1 227 ? 37.402 24.341 -19.841 1.00 52.60 487 VAL A CA 1
ATOM 1686 C C . VAL A 1 227 ? 35.919 24.111 -19.991 1.00 52.51 487 VAL A C 1
ATOM 1687 O O . VAL A 1 227 ? 35.271 24.723 -20.802 1.00 52.03 487 VAL A O 1
ATOM 1691 N N . TYR A 1 228 ? 35.399 23.209 -19.188 1.00 52.18 488 TYR A N 1
ATOM 1692 C CA . TYR A 1 228 ? 34.015 22.852 -19.261 1.00 52.06 488 TYR A CA 1
ATOM 1693 C C . TYR A 1 228 ? 33.210 22.897 -17.987 1.00 50.67 488 TYR A C 1
ATOM 1694 O O . TYR A 1 228 ? 33.708 23.130 -16.922 1.00 50.17 488 TYR A O 1
ATOM 1703 N N . ASP A 1 229 ? 31.933 22.627 -18.175 1.00 48.43 489 ASP A N 1
ATOM 1704 C CA . ASP A 1 229 ? 30.934 22.499 -17.149 1.00 46.31 489 ASP A CA 1
ATOM 1705 C C . ASP A 1 229 ? 30.941 23.526 -15.990 1.00 43.48 489 ASP A C 1
ATOM 1706 O O . ASP A 1 229 ? 30.868 24.703 -16.216 1.00 42.39 489 ASP A O 1
ATOM 1711 N N . LEU A 1 230 ? 31.013 23.028 -14.772 1.00 41.30 490 LEU A N 1
ATOM 1712 C CA . LEU A 1 230 ? 31.020 23.856 -13.585 1.00 40.34 490 LEU A CA 1
ATOM 1713 C C . LEU A 1 230 ? 32.148 24.867 -13.558 1.00 39.81 490 LEU A C 1
ATOM 1714 O O . LEU A 1 230 ? 31.945 25.997 -13.227 1.00 40.27 490 LEU A O 1
ATOM 1719 N N . LEU A 1 231 ? 33.334 24.427 -13.919 1.00 39.19 491 LEU A N 1
ATOM 1720 C CA . LEU A 1 231 ? 34.491 25.274 -13.947 1.00 38.36 491 LEU A CA 1
ATOM 1721 C C . LEU A 1 231 ? 34.298 26.420 -14.906 1.00 38.19 491 LEU A C 1
ATOM 1722 O O . LEU A 1 231 ? 34.577 27.531 -14.592 1.00 37.52 491 LEU A O 1
ATOM 1727 N N . LEU A 1 232 ? 33.791 26.126 -16.072 1.00 38.05 492 LEU A N 1
ATOM 1728 C CA . LEU A 1 232 ? 33.555 27.140 -17.060 1.00 38.76 492 LEU A CA 1
ATOM 1729 C C . LEU A 1 232 ? 32.531 28.163 -16.598 1.00 37.98 492 LEU A C 1
ATOM 1730 O O . LEU A 1 232 ? 32.714 29.326 -16.784 1.00 38.14 492 LEU A O 1
ATOM 1735 N N . GLU A 1 233 ? 31.453 27.701 -15.996 1.00 38.03 493 GLU A N 1
ATOM 1736 C CA . GLU A 1 233 ? 30.404 28.569 -15.489 1.00 37.53 493 GLU A CA 1
ATOM 1737 C C . GLU A 1 233 ? 30.976 29.525 -14.459 1.00 37.62 493 GLU A C 1
ATOM 1738 O O . GLU A 1 233 ? 30.746 30.686 -14.518 1.00 36.71 493 GLU A O 1
ATOM 1744 N N . MET A 1 234 ? 31.736 28.989 -13.526 1.00 37.63 494 MET A N 1
ATOM 1745 C CA . MET A 1 234 ? 32.342 29.779 -12.486 1.00 39.45 494 MET A CA 1
ATOM 1746 C C . MET A 1 234 ? 33.410 30.724 -12.980 1.00 39.18 494 MET A C 1
ATOM 1747 O O . MET A 1 234 ? 33.512 31.813 -12.513 1.00 38.00 494 MET A O 1
ATOM 1752 N N . LEU A 1 235 ? 34.176 30.289 -13.958 1.00 39.37 495 LEU A N 1
ATOM 1753 C CA . LEU A 1 235 ? 35.203 31.115 -14.542 1.00 41.16 495 LEU A CA 1
ATOM 1754 C C . LEU A 1 235 ? 34.586 32.276 -15.325 1.00 41.83 495 LEU A C 1
ATOM 1755 O O . LEU A 1 235 ? 35.019 33.378 -15.215 1.00 41.51 495 LEU A O 1
ATOM 1760 N N . ASN A 1 236 ? 33.548 32.004 -16.097 1.00 42.09 496 ASN A N 1
ATOM 1761 C CA . ASN A 1 236 ? 32.853 33.037 -16.849 1.00 42.55 496 ASN A CA 1
ATOM 1762 C C . ASN A 1 236 ? 32.171 34.013 -15.914 1.00 42.29 496 ASN A C 1
ATOM 1763 O O . ASN A 1 236 ? 32.114 35.168 -16.173 1.00 42.63 496 ASN A O 1
ATOM 1768 N N . ALA A 1 237 ? 31.661 33.508 -14.811 1.00 42.21 497 ALA A N 1
ATOM 1769 C CA . ALA A 1 237 ? 31.005 34.318 -13.819 1.00 40.63 497 ALA A CA 1
ATOM 1770 C C . ALA A 1 237 ? 29.967 35.287 -14.386 1.00 40.71 497 ALA A C 1
ATOM 1771 O O . ALA A 1 237 ? 29.969 36.428 -14.068 1.00 38.12 497 ALA A O 1
ATOM 1773 N N . HIS A 1 238 ? 29.080 34.771 -15.220 1.00 40.44 498 HIS A N 1
ATOM 1774 C CA . HIS A 1 238 ? 28.025 35.527 -15.865 1.00 40.76 498 HIS A CA 1
ATOM 1775 C C . HIS A 1 238 ? 27.061 36.185 -14.893 1.00 40.63 498 HIS A C 1
ATOM 1776 O O . HIS A 1 238 ? 26.743 37.329 -15.054 1.00 41.36 498 HIS A O 1
ATOM 1783 N N . VAL A 1 239 ? 26.613 35.461 -13.885 1.00 38.82 499 VAL A N 1
ATOM 1784 C CA . VAL A 1 239 ? 25.710 36.007 -12.894 1.00 38.10 499 VAL A CA 1
ATOM 1785 C C . VAL A 1 239 ? 26.373 37.150 -12.130 1.00 39.41 499 VAL A C 1
ATOM 1786 O O . VAL A 1 239 ? 25.756 38.131 -11.848 1.00 38.93 499 VAL A O 1
ATOM 1790 N N . LEU A 1 240 ? 27.640 36.995 -11.808 1.00 39.63 500 LEU A N 1
ATOM 1791 C CA . LEU A 1 240 ? 28.387 37.995 -11.088 1.00 40.85 500 LEU A CA 1
ATOM 1792 C C . LEU A 1 240 ? 28.563 39.260 -11.908 1.00 42.63 500 LEU A C 1
ATOM 1793 O O . LEU A 1 240 ? 28.396 40.323 -11.415 1.00 42.02 500 LEU A O 1
ATOM 1798 N N . ARG A 1 241 ? 28.898 39.114 -13.169 1.00 45.44 501 ARG A N 1
ATOM 1799 C CA . ARG A 1 241 ? 29.087 40.248 -14.054 1.00 49.59 501 ARG A CA 1
ATOM 1800 C C . ARG A 1 241 ? 27.784 40.976 -14.411 1.00 50.14 501 ARG A C 1
ATOM 1801 O O . ARG A 1 241 ? 27.783 42.153 -14.685 1.00 49.72 501 ARG A O 1
ATOM 1809 N N . GLY A 1 242 ? 26.681 40.238 -14.371 1.00 51.37 502 GLY A N 1
ATOM 1810 C CA . GLY A 1 242 ? 25.363 40.755 -14.642 1.00 51.88 502 GLY A CA 1
ATOM 1811 C C . GLY A 1 242 ? 25.101 41.089 -16.086 1.00 53.13 502 GLY A C 1
ATOM 1812 O O . GLY A 1 242 ? 24.601 42.159 -16.382 1.00 54.32 502 GLY A O 1
ATOM 1813 N N . SER B 2 4 ? 24.156 24.906 -13.291 1.00 38.29 344 SER B N 1
ATOM 1814 C CA . SER B 2 4 ? 24.731 23.863 -12.463 1.00 41.36 344 SER B CA 1
ATOM 1815 C C . SER B 2 4 ? 25.237 24.357 -11.123 1.00 40.94 344 SER B C 1
ATOM 1816 O O . SER B 2 4 ? 24.924 23.761 -10.151 1.00 42.07 344 SER B O 1
ATOM 1819 N N . LEU B 2 5 ? 25.966 25.459 -11.069 1.00 41.28 345 LEU B N 1
ATOM 1820 C CA . LEU B 2 5 ? 26.307 26.042 -9.782 1.00 40.54 345 LEU B CA 1
ATOM 1821 C C . LEU B 2 5 ? 24.937 26.389 -9.189 1.00 41.06 345 LEU B C 1
ATOM 1822 O O . LEU B 2 5 ? 24.714 26.239 -8.036 1.00 40.50 345 LEU B O 1
ATOM 1827 N N . ILE B 2 6 ? 24.039 26.814 -10.058 1.00 42.05 346 ILE B N 1
ATOM 1828 C CA . ILE B 2 6 ? 22.671 27.131 -9.714 1.00 41.91 346 ILE B CA 1
ATOM 1829 C C . ILE B 2 6 ? 21.931 25.893 -9.227 1.00 42.52 346 ILE B C 1
ATOM 1830 O O . ILE B 2 6 ? 21.312 25.928 -8.220 1.00 43.47 346 ILE B O 1
ATOM 1835 N N . ASP B 2 7 ? 22.005 24.804 -9.967 1.00 43.40 347 ASP B N 1
ATOM 1836 C CA . ASP B 2 7 ? 21.360 23.567 -9.591 1.00 43.08 347 ASP B CA 1
ATOM 1837 C C . ASP B 2 7 ? 21.876 23.139 -8.236 1.00 42.79 347 ASP B C 1
ATOM 1838 O O . ASP B 2 7 ? 21.132 22.820 -7.370 1.00 43.01 347 ASP B O 1
ATOM 1843 N N . LEU B 2 8 ? 23.183 23.126 -8.088 1.00 42.78 348 LEU B N 1
ATOM 1844 C CA . LEU B 2 8 ? 23.834 22.721 -6.859 1.00 43.06 348 LEU B CA 1
ATOM 1845 C C . LEU B 2 8 ? 23.462 23.530 -5.643 1.00 42.87 348 LEU B C 1
ATOM 1846 O O . LEU B 2 8 ? 23.405 22.999 -4.583 1.00 42.95 348 LEU 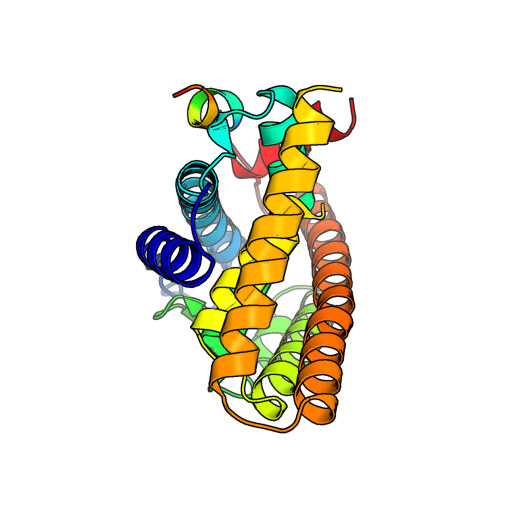B O 1
ATOM 1851 N N . LEU B 2 9 ? 23.195 24.806 -5.805 1.00 42.83 349 LEU B N 1
ATOM 1852 C CA . LEU B 2 9 ? 22.828 25.623 -4.674 1.00 44.10 349 LEU B CA 1
ATOM 1853 C C . LEU B 2 9 ? 21.370 25.463 -4.358 1.00 45.01 349 LEU B C 1
ATOM 1854 O O . LEU B 2 9 ? 21.005 25.391 -3.238 1.00 44.91 349 LEU B O 1
ATOM 1859 N N . ALA B 2 10 ? 20.541 25.409 -5.376 1.00 45.78 350 ALA B N 1
ATOM 1860 C CA . ALA B 2 10 ? 19.124 25.241 -5.192 1.00 47.53 350 ALA B CA 1
ATOM 1861 C C . ALA B 2 10 ? 18.873 23.860 -4.645 1.00 48.91 350 ALA B C 1
ATOM 1862 O O . ALA B 2 10 ? 18.098 23.709 -3.758 1.00 49.12 350 ALA B O 1
ATOM 1864 N N . ASP B 2 11 ? 19.605 22.884 -5.170 1.00 50.91 351 ASP B N 1
ATOM 1865 C CA . ASP B 2 11 ? 19.582 21.460 -4.811 1.00 51.98 351 ASP B CA 1
ATOM 1866 C C . ASP B 2 11 ? 18.399 20.940 -4.032 1.00 52.82 351 ASP B C 1
ATOM 1867 O O . ASP B 2 11 ? 18.461 19.841 -3.492 1.00 53.91 351 ASP B O 1
#

GO terms:
  GO:0005515 protein binding (F, IPI)
  GO:0030284 nuclear estrogen receptor activity (F, IDA)
  GO:0045944 positive regulation of transcription by RNA polymerase II (P, IDA)
  GO:0034056 estrogen response element binding (F, IDA)
  GO:0030520 estrogen receptor signaling pathway (P, IDA)
  GO:0071392 cellular response to estradiol stimulus (P, IDA)
  GO:0004879 nuclear receptor activity (F, IDA)
  GO:0005634 nucleus (C, IDA)
  GO:0005739 mitochondrion (C, IDA)
  GO:0045893 positive regulation of DNA-templated transcription (P, IDA)
  GO:0030284 nuclear estrogen receptor activity (F, IMP)
  GO:0019899 enzyme binding (F, IPI)
  GO:0003677 DNA binding (F, TAS)
  GO:0003707 nuclear steroid receptor activity (F, TAS)
  GO:0007165 signal transduction (P, TAS)
  GO:0007267 cell-cell signaling (P, TAS)
  GO:0005654 nucleoplasm (C, TAS)
  GO:0005654 nucleoplasm (C, IDA)
  GO:0000978 RNA polymerase II cis-regulatory region sequence-specific DNA binding (F, IDA)
  GO:0000122 negative regulation of transcription by RNA polymerase II (P, IDA)

InterPro domains:
  IPR000536 Nuclear hormone receptor, ligand-binding domain [PF00104] (287-480)
  IPR000536 Nuclear hormone receptor, ligand-binding domain [PS51843] (264-498)
  IPR000536 Nuclear hormone receptor, ligand-binding domain [SM00430] (300-469)
  IPR001628 Zinc finger, nuclear hormone receptor-type [PF00105] (148-216)
  IPR001628 Zinc finger, nuclear hormone receptor-type [PR00047] (149-165)
  IPR001628 Zinc finger, nuclear hormone receptor-type [PR00047] (165-180)
  IPR001628 Zinc finger, nuclear hormone receptor-type [PR00047] (198-206)
  IPR001628 Zinc finger, nuclear hormone receptor-type [PR00047] (206-214)
  IPR001628 Zinc finger, nuclear hormone receptor-type [PS00031] (149-175)
  IPR001628 Zinc finger, nuclear hormone receptor-type [PS51030] (146-221)
  IPR001628 Zinc finger, nuclear hormone receptor-type [SM00399] (146-217)
  IPR001723 Nuclear hormone receptor [PR00398] (210-220)
  IPR001723 Nuclear hormone receptor [PR00398] (301-322)
  IPR001723 Nuclear hormone receptor [PR00398] (322-338)
  IPR001723 Nuclear hormone receptor [PR00398] (390-405)
  IPR001723 Nuclear hormone receptor [PR00398] (457-474)
  IPR013088 Zinc finger, NHR/GATA-type [G3DSA:3.30.50.10] (141-246)
  IPR021064 Estrogen receptor beta-like, N-terminal [PF12497] (12-125)
  IPR024178 Estrogen receptor/oestrogen-related receptor [PIRSF002527] (24-518)
  IPR028355 Estrogen receptor beta/gamma [PIRSF500102] (14-525)

Radius of gyration: 17.89 Å; Cα contacts (8 Å, |Δi|>4): 266; chains: 2; bounding box: 43×36×52 Å

Sequence (238 aa):
ALSPEQLVLTLLEAEPPHVLISRPSAPFTEASMMMSLTKLADKELVHMISWAKKIPGFVELSLFDQVRLLESCWMEVLMMGLMWRSIDHPGKLIFAPDLVLDRDEGKCVEGILEIFDMLLATTSRFRELKLQHKEYLCVKAMILLNSADSSRKLAHLLNAVTDALVWVIAKSGISSQQQSMRLANLLMLLSHVRHASNKGMEHLLNMKCKNVVPVYDLLLEMLNAHVLRGSLIDLLAD

Secondary structure (DSSP, 8-state):
---HHHHHHHHHHHPPPPP-----SSPP-HHHHHHHHHHHHHHHHHHHHHHHHTSTTGGGS-HHHHHHHHHHHHHHHHHHHHHHHHTTSTTEEEEETTEEEEGGGGGGSTTTHHHHHHHHHHHHHHHHHT--HHHHHHHHHHHHHT--HHHHHHHHHHHHHHHHHHHHHHTT---HHHHHHHHHHHHHHHHHHHHHHHHHHHHHHHHHHTTSS---HHHHHHHH-HHHH-/-HHHHHH-

Nearest PDB structures (foldseek):
  4zi1-assembly1_A-2  TM=1.004E+00  e=1.172E-32  Homo sapiens
  1u9e-assembly3_B  TM=9.840E-01  e=4.340E-30  Homo sapiens
  7xwr-assembly1_B  TM=9.895E-01  e=2.966E-28  Homo sapiens
  7xwr-assembly1_A  TM=9.813E-01  e=1.939E-27  Homo sapiens
  7xvz-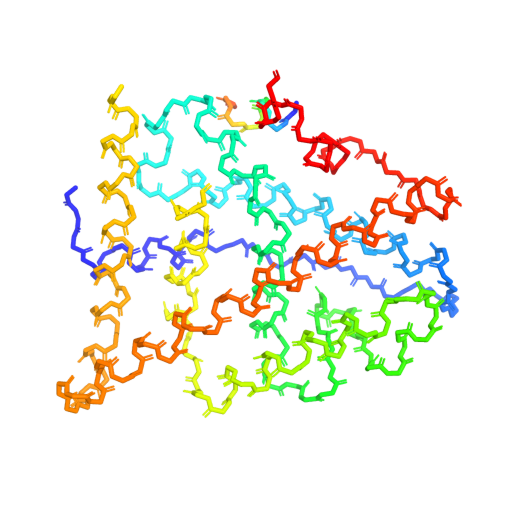assembly1_A  TM=9.847E-01  e=4.729E-27  Homo sapiens

Foldseek 3Di:
DDALVVQLVLLVVLDFDFDDDAQDPDDDAQLRVVVSVQVLLVVVLVSVLSSQVSRPLSVVADVLLNLLLCLQQVLLLLLLVQLVVCLVPQQWGPNGPRYIDGLVCLVRHPPCNVLVVLSNVLSPLCNVLPPDPSLSSLVSNLSSLVSVVNVVSSVVSNVSSLNSNLVVLVVVPDDPVVSVVSSCSVVVSSVSSSVSSVSVLVVVVVCVVVVSYPHDDPRVCSSVSPSNVD/DVVVVVVD

B-factor: mean 42.96, std 9.25, range [20.0, 76.5]

Organism: Homo sapiens (NCBI:txid9606)